Protein AF-A0A1Y2GUS0-F1 (afdb_monomer)

Secondary structure (DSSP, 8-state):
----EEEEEEE-TT-EEEBTTB-SS--HHHHHHHHHHHH------TTSSSSTTTTTS--SS---------------------S-EEEEEEEEEHHHHHHS-GGG-S-TTEEEEEE-S-TTTTTTSTTTT-TTEEEESSHHHHHHHHHSS-EE----PPPP-------------------------------------------------PEEEEEEEEE---HHHHHHHHH-TTEEEEEEEEESS----SEEPPP--TTTEEEPPHHHHHHHHHHHHTS----SPEEETTEEEEEEEEEE-

Nearest PDB structures (foldseek):
  8dae-assembly1_A  TM=8.750E-01  e=6.079E-18  Arabidopsis thaliana
  8e4f-assembly1_A  TM=8.885E-01  e=1.917E-16  Wuchereria bancrofti
  1j3k-assembly1_A  TM=7.460E-01  e=1.833E-14  Plasmodium falciparum
  2blc-assembly1_A  TM=7.474E-01  e=3.319E-13  Plasmodium vivax
  1j3i-assembly1_A  TM=7.192E-01  e=5.911E-14  Plasmodium falciparum

Organism: NCBI:txid64571

Radius of gyration: 29.69 Å; Cα contacts (8 Å, |Δi|>4): 412; chains: 1; bounding box: 81×70×84 Å

Solvent-accessible surface area (backbone atoms only — not comparable to full-atom values): 19127 Å² total; per-residue (Å²): 131,79,61,54,28,28,39,47,49,59,29,31,71,79,32,28,50,21,31,95,68,36,68,79,68,86,56,68,68,56,51,50,48,52,52,47,71,54,38,68,71,84,80,77,77,86,70,68,78,67,65,63,74,62,70,73,78,70,85,81,78,76,94,81,81,92,80,89,81,84,89,76,98,76,80,79,89,71,73,83,74,85,48,62,47,74,28,15,30,39,37,28,27,51,68,49,58,70,49,48,56,71,94,56,54,73,58,78,71,27,35,36,34,35,30,37,84,56,91,66,69,44,76,88,40,94,56,55,78,37,82,46,45,47,81,21,70,38,71,67,54,40,39,52,58,53,53,41,82,63,48,82,47,80,80,82,81,80,80,85,81,80,89,79,88,85,88,82,84,89,86,90,86,91,85,83,90,84,91,85,88,82,87,84,90,82,87,86,88,88,81,88,87,82,88,83,88,88,82,92,75,87,75,81,74,83,74,81,64,47,36,38,36,58,76,48,39,32,39,62,25,39,48,74,52,44,48,53,44,72,71,38,88,45,41,49,37,37,44,32,38,44,31,74,49,79,71,82,52,80,37,48,53,67,87,80,50,70,86,49,33,43,75,40,57,66,72,54,17,37,54,48,51,23,66,75,66,74,43,93,64,90,62,67,79,44,78,57,89,96,44,41,28,32,63,39,31,29,39,53,103

Mean predicted aligned error: 15.02 Å

Foldseek 3Di:
DQLFAAEEAEAEPQQFGADPLEGPDDDVLSVVVVLLLQWFFDDPPPPPPVVVVVVVPPPDDDDDDDDDDDDDPDDDPPPPCVLEQETAEEEEEPSNQVHPPPVCPPPPNYQYEYADCDPCPCVPPPCNLPLSYYYDPDPVRSSVVLQPQWDWRDHDDDDDDDDDDDDDDDDDDDDDDDDDDDDDDDDDDDDDDDDDDDDDDPPPPPPPGRTYGHRHYYYHDDQVVLVVLLPDPSHFKYWYKYKHDDDDHPGGHPDRDCLFKDKDPQVRQQVVSCVSSVHHDDGDWDDDPPIIIGIIMIGTD

pLDDT: mean 75.69, std 28.14, range [24.39, 98.81]

Structure (mmCIF, N/CA/C/O backbone):
data_AF-A0A1Y2GUS0-F1
#
_entry.id   AF-A0A1Y2GUS0-F1
#
loop_
_atom_site.group_PDB
_atom_site.id
_atom_site.type_symbol
_atom_site.label_atom_id
_atom_site.label_alt_id
_atom_site.label_comp_id
_atom_site.label_asym_id
_atom_site.label_entity_id
_atom_site.label_seq_id
_atom_site.pdbx_PDB_ins_code
_atom_site.Cartn_x
_atom_site.Cartn_y
_atom_site.Cartn_z
_atom_site.occupancy
_atom_site.B_iso_or_equiv
_atom_site.auth_seq_id
_atom_site.auth_comp_id
_atom_site.auth_asym_id
_atom_site.auth_atom_id
_atom_site.pdbx_PDB_model_num
ATOM 1 N N . MET A 1 1 ? -11.962 16.604 10.937 1.00 49.88 1 MET A N 1
ATOM 2 C CA . MET A 1 1 ? -10.995 15.487 11.016 1.00 49.88 1 MET A CA 1
ATOM 3 C C . MET A 1 1 ? -10.200 15.470 9.733 1.00 49.88 1 MET A C 1
ATOM 5 O O . MET A 1 1 ? -10.796 15.649 8.682 1.00 49.88 1 MET A O 1
ATOM 9 N N . THR A 1 2 ? -8.880 15.341 9.813 1.00 63.31 2 THR A N 1
ATOM 10 C CA . THR A 1 2 ? -8.017 15.218 8.634 1.00 63.31 2 THR A CA 1
ATOM 11 C C . THR A 1 2 ? -8.115 13.788 8.095 1.00 63.31 2 THR A C 1
ATOM 13 O O . THR A 1 2 ? -7.965 12.838 8.857 1.00 63.31 2 THR A O 1
ATOM 16 N N . ARG A 1 3 ? -8.377 13.617 6.793 1.00 86.12 3 ARG A N 1
ATOM 17 C CA . ARG A 1 3 ? -8.508 12.300 6.131 1.00 86.12 3 ARG A CA 1
ATOM 18 C C . ARG A 1 3 ? -7.166 11.798 5.593 1.00 86.12 3 ARG A C 1
ATOM 20 O O . ARG A 1 3 ? -7.111 11.122 4.571 1.00 86.12 3 ARG A O 1
ATOM 27 N N . SER A 1 4 ? -6.068 12.181 6.249 1.00 95.12 4 SER A N 1
ATOM 28 C CA . SER A 1 4 ? -4.740 11.929 5.702 1.00 95.12 4 SER A CA 1
ATOM 29 C C . SER A 1 4 ? -4.435 10.436 5.658 1.00 95.12 4 SER A C 1
ATOM 31 O O . SER A 1 4 ? -4.675 9.710 6.625 1.00 95.12 4 SER A O 1
ATOM 33 N N . PHE A 1 5 ? -3.875 9.994 4.538 1.00 97.44 5 PHE A N 1
ATOM 34 C CA . PHE A 1 5 ? -3.510 8.603 4.317 1.00 97.44 5 PHE A CA 1
ATOM 35 C C . PHE A 1 5 ? -2.117 8.480 3.700 1.00 97.44 5 PHE A C 1
ATOM 37 O O . PHE A 1 5 ? -1.506 9.464 3.268 1.00 97.44 5 PHE A O 1
ATOM 44 N N . SER A 1 6 ? -1.605 7.254 3.679 1.00 98.56 6 SER A N 1
ATOM 45 C CA . SER A 1 6 ? -0.349 6.905 3.016 1.00 98.56 6 SER A CA 1
ATOM 46 C C . SER A 1 6 ? -0.567 5.780 2.014 1.00 98.56 6 SER A C 1
ATOM 48 O O . SER A 1 6 ? -1.350 4.864 2.258 1.00 98.56 6 SER A O 1
ATOM 50 N N . ILE A 1 7 ? 0.132 5.829 0.888 1.00 98.81 7 ILE A N 1
ATOM 51 C CA . ILE A 1 7 ? 0.169 4.726 -0.074 1.00 98.81 7 ILE A CA 1
ATOM 52 C C . ILE A 1 7 ? 1.223 3.713 0.380 1.00 98.81 7 ILE A C 1
ATOM 54 O O . ILE A 1 7 ? 2.293 4.108 0.832 1.00 98.81 7 ILE A O 1
ATOM 58 N N . VAL A 1 8 ? 0.935 2.417 0.251 1.00 98.75 8 VAL A N 1
ATOM 59 C CA . VAL A 1 8 ? 1.921 1.340 0.437 1.00 98.75 8 VAL A CA 1
ATOM 60 C C . VAL A 1 8 ? 1.952 0.498 -0.827 1.00 98.75 8 VAL A C 1
ATOM 62 O O . VAL A 1 8 ? 0.930 -0.077 -1.190 1.00 98.75 8 VAL A O 1
ATOM 65 N N . VAL A 1 9 ? 3.101 0.418 -1.497 1.00 98.69 9 VAL A N 1
ATOM 66 C CA . VAL A 1 9 ? 3.217 -0.267 -2.791 1.00 98.69 9 VAL A CA 1
ATOM 67 C C . VAL A 1 9 ? 4.593 -0.901 -2.988 1.00 98.69 9 VAL A C 1
ATOM 69 O O . VAL A 1 9 ? 5.608 -0.329 -2.615 1.00 98.69 9 VAL A O 1
ATOM 72 N N . ALA A 1 10 ? 4.644 -2.066 -3.629 1.00 98.50 10 ALA A N 1
ATOM 73 C CA . ALA A 1 10 ? 5.870 -2.619 -4.197 1.00 98.50 10 ALA A CA 1
ATOM 74 C C . ALA A 1 10 ? 5.792 -2.494 -5.720 1.00 98.50 10 ALA A C 1
ATOM 76 O O . ALA A 1 10 ? 4.783 -2.885 -6.305 1.00 98.50 10 ALA A O 1
ATOM 77 N N . ALA A 1 11 ? 6.832 -1.951 -6.351 1.00 98.44 11 ALA A N 1
ATOM 78 C CA . ALA A 1 11 ? 6.919 -1.902 -7.811 1.00 98.44 11 ALA A CA 1
ATOM 79 C C . ALA A 1 11 ? 8.354 -2.125 -8.298 1.00 98.44 11 ALA A C 1
ATOM 81 O O . ALA A 1 11 ? 9.326 -1.911 -7.559 1.00 98.44 11 ALA A O 1
ATOM 82 N N . ASP A 1 12 ? 8.463 -2.541 -9.549 1.00 98.06 12 ASP A N 1
ATOM 83 C CA . ASP A 1 12 ? 9.727 -2.740 -10.245 1.00 98.06 12 ASP A CA 1
ATOM 84 C C . ASP A 1 12 ? 10.258 -1.429 -10.870 1.00 98.06 12 ASP A C 1
ATOM 86 O O . ASP A 1 12 ? 9.693 -0.349 -10.657 1.00 98.06 12 ASP A O 1
ATOM 90 N N . LEU A 1 13 ? 11.366 -1.495 -11.614 1.00 97.50 13 LEU A N 1
ATOM 91 C CA . LEU A 1 13 ? 11.966 -0.316 -12.256 1.00 97.50 13 LEU A CA 1
ATOM 92 C C . LEU A 1 13 ? 11.108 0.288 -13.382 1.00 97.50 13 LEU A C 1
ATOM 94 O O . LEU A 1 13 ? 11.304 1.450 -13.727 1.00 97.50 13 LEU A O 1
ATOM 98 N N . ALA A 1 14 ? 10.166 -0.472 -13.942 1.00 97.75 14 ALA A N 1
ATOM 99 C CA . ALA A 1 14 ? 9.228 -0.027 -14.971 1.00 97.75 14 ALA A CA 1
ATOM 100 C C . ALA A 1 14 ? 7.855 0.352 -14.382 1.00 97.75 14 ALA A C 1
ATOM 102 O O . ALA A 1 14 ? 6.870 0.430 -15.114 1.00 97.75 14 ALA A O 1
ATOM 103 N N . ASN A 1 15 ? 7.776 0.563 -13.061 1.00 98.12 15 ASN A N 1
ATOM 104 C CA . ASN A 1 15 ? 6.538 0.791 -12.312 1.00 98.12 15 ASN A CA 1
ATOM 105 C C . ASN A 1 15 ? 5.529 -0.370 -12.394 1.00 98.12 15 ASN A C 1
ATOM 107 O O . ASN A 1 15 ? 4.362 -0.202 -12.051 1.00 98.12 15 ASN A O 1
ATOM 111 N N . GLY A 1 16 ? 5.949 -1.567 -12.793 1.00 98.38 16 GLY A N 1
ATOM 112 C CA . GLY A 1 16 ? 5.124 -2.766 -12.768 1.00 98.38 16 GLY A CA 1
ATOM 113 C C . GLY A 1 16 ? 4.770 -3.168 -11.336 1.00 98.38 16 GLY A C 1
ATOM 114 O O . GLY A 1 16 ? 5.643 -3.199 -10.471 1.00 98.38 16 GLY A O 1
ATOM 115 N N . ILE A 1 17 ? 3.491 -3.461 -11.076 1.00 98.00 17 ILE A N 1
ATOM 116 C CA . ILE A 1 17 ? 2.959 -3.837 -9.746 1.00 98.00 17 ILE A CA 1
ATOM 117 C C . ILE A 1 17 ? 2.198 -5.166 -9.742 1.00 98.00 17 ILE A C 1
ATOM 119 O O . ILE A 1 17 ? 1.796 -5.650 -8.683 1.00 98.00 17 ILE A O 1
ATOM 123 N N . GLY A 1 18 ? 1.932 -5.744 -10.910 1.00 97.19 18 GLY A N 1
ATOM 124 C CA . GLY A 1 18 ? 1.077 -6.915 -11.015 1.00 97.19 18 GLY A CA 1
ATOM 125 C C . GLY A 1 18 ? 1.149 -7.588 -12.375 1.00 97.19 18 GLY A C 1
ATOM 126 O O . GLY A 1 18 ? 1.361 -6.938 -13.398 1.00 97.19 18 GLY A O 1
ATOM 127 N N . LEU A 1 19 ? 0.928 -8.899 -12.356 1.00 97.25 19 LEU A N 1
ATOM 128 C CA . LEU A 1 19 ? 0.761 -9.738 -13.532 1.00 97.25 19 LEU A CA 1
ATOM 129 C C . LEU A 1 19 ? -0.409 -10.691 -13.284 1.00 97.25 19 LEU A C 1
ATOM 131 O O . LEU A 1 19 ? -0.409 -11.437 -12.304 1.00 97.25 19 LEU A O 1
ATOM 135 N N . LYS A 1 20 ? -1.419 -10.679 -14.157 1.00 95.56 20 LYS A N 1
ATOM 136 C CA . LYS A 1 20 ? -2.603 -11.556 -14.096 1.00 95.56 20 LYS A CA 1
ATOM 137 C C . LYS A 1 20 ? -3.308 -11.511 -12.736 1.00 95.56 20 LYS A C 1
ATOM 139 O O . LYS A 1 20 ? -3.798 -12.520 -12.233 1.00 95.56 20 LYS A O 1
ATOM 144 N N . GLY A 1 21 ? -3.348 -10.322 -12.134 1.00 92.31 21 GLY A N 1
ATOM 145 C CA . GLY A 1 21 ? -3.996 -10.076 -10.847 1.00 92.31 21 GLY A CA 1
ATOM 146 C C . GLY A 1 21 ? -3.204 -10.528 -9.618 1.00 92.31 21 GLY A C 1
ATOM 147 O O . GLY A 1 21 ? -3.741 -10.436 -8.522 1.00 92.31 21 GLY A O 1
ATOM 148 N N . VAL A 1 22 ? -1.956 -10.983 -9.751 1.00 94.50 22 VAL A N 1
ATOM 149 C CA . VAL A 1 22 ? -1.088 -11.349 -8.617 1.00 94.50 22 VAL A CA 1
ATOM 150 C C . VAL A 1 22 ? 0.237 -10.585 -8.661 1.00 94.50 22 VAL A C 1
ATOM 152 O O . VAL A 1 22 ? 0.581 -9.977 -9.673 1.00 94.50 22 VAL A O 1
ATOM 155 N N . LEU A 1 23 ? 0.990 -10.611 -7.558 1.00 94.44 23 LEU A N 1
ATOM 156 C CA . LEU A 1 23 ? 2.349 -10.066 -7.523 1.00 94.44 23 LEU A CA 1
ATOM 157 C C . LEU A 1 23 ? 3.293 -10.965 -8.351 1.00 94.44 23 LEU A C 1
ATOM 159 O O . LEU A 1 23 ? 3.286 -12.183 -8.141 1.00 94.44 23 LEU A O 1
ATOM 163 N N . PRO A 1 24 ? 4.124 -10.406 -9.252 1.00 95.25 24 PRO A N 1
ATOM 164 C CA . PRO A 1 24 ? 5.021 -11.189 -10.109 1.00 95.25 24 PRO A CA 1
ATOM 165 C C . PRO A 1 24 ? 6.294 -11.672 -9.390 1.00 95.25 24 PRO A C 1
ATOM 167 O O . PRO A 1 24 ? 7.121 -12.369 -9.974 1.00 95.25 24 PRO A O 1
ATOM 170 N N . TRP A 1 25 ? 6.442 -11.356 -8.103 1.00 96.00 25 TRP A N 1
ATOM 171 C CA . TRP A 1 25 ? 7.548 -11.773 -7.241 1.00 96.00 25 TRP A CA 1
ATOM 172 C C . TRP A 1 25 ? 7.044 -12.402 -5.938 1.00 96.00 25 TRP A C 1
ATOM 174 O O . TRP A 1 25 ? 5.883 -12.272 -5.545 1.00 96.00 25 TRP A O 1
ATOM 184 N N . ARG A 1 26 ? 7.951 -13.085 -5.232 1.00 95.69 26 ARG A N 1
ATOM 185 C CA . ARG A 1 26 ? 7.718 -13.627 -3.888 1.00 95.69 26 ARG A CA 1
ATOM 186 C C . ARG A 1 26 ? 8.814 -13.143 -2.946 1.00 95.69 26 ARG A C 1
ATOM 188 O O . ARG A 1 26 ? 9.873 -13.754 -2.889 1.00 95.69 26 ARG A O 1
ATOM 195 N N . LEU A 1 27 ? 8.524 -12.069 -2.218 1.00 96.88 27 LEU A N 1
ATOM 196 C CA . LEU A 1 27 ? 9.445 -11.407 -1.293 1.00 96.88 27 LEU A CA 1
ATOM 197 C C . LEU A 1 27 ? 8.860 -11.498 0.122 1.00 96.88 27 LEU A C 1
ATOM 199 O O . LEU A 1 27 ? 7.933 -10.772 0.480 1.00 96.88 27 LEU A O 1
ATOM 203 N N . ARG A 1 28 ? 9.314 -12.468 0.918 1.00 96.94 28 ARG A N 1
ATOM 204 C CA . ARG A 1 28 ? 8.771 -12.723 2.261 1.00 96.94 28 ARG A CA 1
ATOM 205 C C . ARG A 1 28 ? 9.115 -11.599 3.227 1.00 96.94 28 ARG A C 1
ATOM 207 O O . ARG A 1 28 ? 8.277 -11.265 4.064 1.00 96.94 28 ARG A O 1
ATOM 214 N N . LYS A 1 29 ? 10.317 -11.028 3.120 1.00 97.50 29 LYS A N 1
ATOM 215 C CA . LYS A 1 29 ? 10.737 -9.894 3.951 1.00 97.50 29 LYS A CA 1
ATOM 216 C C . LYS A 1 29 ? 9.892 -8.653 3.646 1.00 97.50 29 LYS A C 1
ATOM 218 O O . LYS A 1 29 ? 9.423 -8.010 4.580 1.00 97.50 29 LYS A O 1
ATOM 223 N N . ASP A 1 30 ? 9.605 -8.387 2.370 1.00 97.56 30 ASP A N 1
ATOM 224 C CA . ASP A 1 30 ? 8.682 -7.318 1.955 1.00 97.56 30 ASP A CA 1
ATOM 225 C C . ASP A 1 30 ? 7.260 -7.543 2.491 1.00 97.56 30 ASP A C 1
ATOM 227 O O . ASP A 1 30 ? 6.663 -6.645 3.074 1.00 97.56 30 ASP A O 1
ATOM 231 N N . MET A 1 31 ? 6.731 -8.768 2.409 1.00 96.50 31 MET A N 1
ATOM 232 C CA . MET A 1 31 ? 5.420 -9.080 2.998 1.00 96.50 31 MET A CA 1
ATOM 233 C C . MET A 1 31 ? 5.390 -8.892 4.521 1.00 96.50 31 MET A C 1
ATOM 235 O O . MET A 1 31 ? 4.375 -8.448 5.065 1.00 96.50 31 MET A O 1
ATOM 239 N N . ALA A 1 32 ? 6.491 -9.186 5.219 1.00 97.06 32 ALA A N 1
ATOM 240 C CA . ALA A 1 32 ? 6.618 -8.903 6.646 1.00 97.06 32 ALA A CA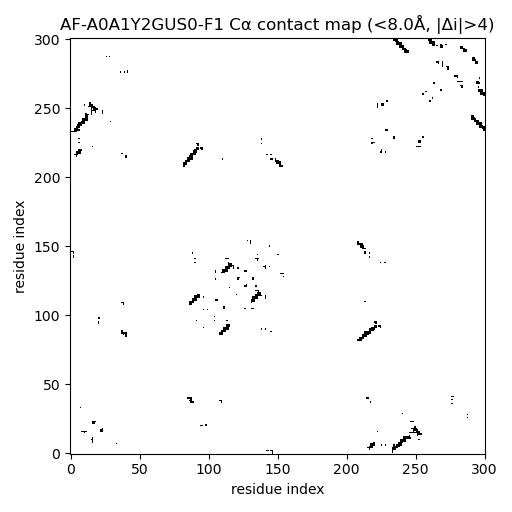 1
ATOM 241 C C . ALA A 1 32 ? 6.657 -7.391 6.926 1.00 97.06 32 ALA A C 1
ATOM 243 O O . ALA A 1 32 ? 5.989 -6.927 7.853 1.00 97.06 32 ALA A O 1
ATOM 244 N N . PHE A 1 33 ? 7.376 -6.617 6.109 1.00 97.94 33 PHE A N 1
ATOM 245 C CA . PHE A 1 33 ? 7.387 -5.156 6.180 1.00 97.94 33 PHE A CA 1
ATOM 246 C C . PHE A 1 33 ? 5.997 -4.561 5.915 1.00 97.94 33 PHE A C 1
ATOM 248 O O . PHE A 1 33 ? 5.509 -3.786 6.735 1.00 97.94 33 PHE A O 1
ATOM 255 N N . PHE A 1 34 ? 5.307 -4.994 4.856 1.00 98.00 34 PHE A N 1
ATOM 256 C CA . PHE A 1 34 ? 3.927 -4.613 4.546 1.00 98.00 34 PHE A CA 1
ATOM 257 C C . PHE A 1 34 ? 2.978 -4.887 5.719 1.00 98.00 34 PHE A C 1
ATOM 259 O O . PHE A 1 34 ? 2.204 -4.016 6.126 1.00 98.00 34 PHE A O 1
ATOM 266 N N . ALA A 1 35 ? 3.037 -6.091 6.297 1.00 97.25 35 ALA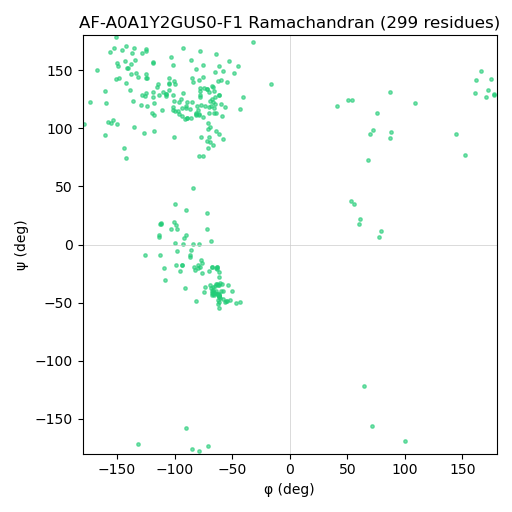 A N 1
ATOM 267 C CA . ALA A 1 35 ? 2.219 -6.434 7.452 1.00 97.25 35 ALA A CA 1
ATOM 268 C C . ALA A 1 35 ? 2.545 -5.528 8.645 1.00 97.25 35 ALA A C 1
ATOM 270 O O . ALA A 1 35 ? 1.627 -5.022 9.288 1.00 97.25 35 ALA A O 1
ATOM 271 N N . LYS A 1 36 ? 3.832 -5.270 8.905 1.00 96.44 36 LYS A N 1
ATOM 272 C CA . LYS A 1 36 ? 4.285 -4.396 9.991 1.00 96.44 36 LYS A CA 1
ATOM 273 C C . LYS A 1 36 ? 3.766 -2.968 9.812 1.00 96.44 36 LYS A C 1
ATOM 275 O O . LYS A 1 36 ? 3.090 -2.462 10.704 1.00 96.44 36 LYS A O 1
ATOM 280 N N . ILE A 1 37 ? 4.023 -2.341 8.664 1.00 97.12 37 ILE A N 1
ATOM 281 C CA . ILE A 1 37 ? 3.688 -0.930 8.438 1.00 97.12 37 ILE A CA 1
ATOM 282 C C . ILE A 1 37 ? 2.186 -0.675 8.449 1.00 97.12 37 ILE A C 1
ATOM 284 O O . ILE A 1 37 ? 1.739 0.326 9.000 1.00 97.12 37 ILE A O 1
ATOM 288 N N . THR A 1 38 ? 1.403 -1.620 7.928 1.00 97.69 38 THR A N 1
ATOM 289 C CA . THR A 1 38 ? -0.053 -1.477 7.866 1.00 97.69 38 THR A CA 1
ATOM 290 C C . THR A 1 38 ? -0.770 -1.865 9.157 1.00 97.69 38 THR A C 1
ATOM 292 O O . THR A 1 38 ? -1.902 -1.436 9.346 1.00 97.69 38 THR A O 1
ATOM 295 N N . SER A 1 39 ? -0.167 -2.641 10.067 1.00 96.12 39 SER A N 1
ATOM 296 C CA . SER A 1 39 ? -0.838 -3.108 11.300 1.00 96.12 39 SER A CA 1
ATOM 297 C C . SER A 1 39 ? -0.339 -2.465 12.594 1.00 96.12 39 SER A C 1
ATOM 299 O O . SER A 1 39 ? -1.067 -2.471 13.586 1.00 96.12 39 SER A O 1
ATOM 301 N N . LYS A 1 40 ? 0.871 -1.891 12.612 1.00 94.50 40 LYS A N 1
ATOM 302 C CA . LYS A 1 40 ? 1.423 -1.269 13.820 1.00 94.50 40 LYS A CA 1
ATOM 303 C C . LYS A 1 40 ? 0.597 -0.042 14.220 1.00 94.50 40 LYS A C 1
ATOM 305 O O . LYS A 1 40 ? 0.538 0.946 13.487 1.00 94.50 40 LYS A O 1
ATOM 310 N N . VAL A 1 41 ? -0.012 -0.111 15.400 1.00 91.62 41 VAL A N 1
ATOM 311 C CA . VAL A 1 41 ? -0.686 1.010 16.063 1.00 91.62 41 VAL A CA 1
ATOM 312 C C . VAL A 1 41 ? 0.237 1.541 17.149 1.00 91.62 41 VAL A C 1
ATOM 314 O O . VAL A 1 41 ? 0.585 0.821 18.086 1.00 91.62 41 VAL A O 1
ATOM 317 N N . THR A 1 42 ? 0.636 2.802 17.030 1.00 78.94 42 THR A N 1
ATOM 318 C CA . THR A 1 42 ? 1.507 3.449 18.009 1.00 78.94 42 THR A CA 1
ATOM 319 C C . THR A 1 42 ? 0.653 4.324 18.917 1.00 78.94 42 THR A C 1
ATOM 321 O O . THR A 1 42 ? 0.377 5.483 18.605 1.00 78.94 42 THR A O 1
ATOM 324 N N . VAL A 1 43 ? 0.197 3.771 20.042 1.00 67.81 43 VAL A N 1
ATOM 325 C CA . VAL A 1 43 ? -0.563 4.546 21.031 1.00 67.81 43 VAL A CA 1
ATOM 326 C C . VAL A 1 43 ? 0.393 5.532 21.705 1.00 67.81 43 VAL A C 1
ATOM 328 O O . VAL A 1 43 ? 1.310 5.128 22.418 1.00 67.81 43 VAL A O 1
ATOM 331 N N . HIS A 1 44 ? 0.198 6.834 21.485 1.00 53.66 44 HIS A N 1
ATOM 332 C CA . HIS A 1 44 ? 0.860 7.845 22.306 1.00 53.66 44 HIS A CA 1
ATOM 333 C C . HIS A 1 44 ? 0.317 7.724 23.733 1.00 53.66 44 HIS A C 1
ATOM 335 O O . HIS A 1 44 ? -0.849 8.029 23.979 1.00 53.66 44 HIS A O 1
ATOM 341 N N . GLN A 1 45 ? 1.155 7.317 24.688 1.00 42.50 45 GLN A N 1
ATOM 342 C CA . GLN A 1 45 ? 0.859 7.502 26.107 1.00 42.50 45 GLN A CA 1
ATOM 343 C C . GLN A 1 45 ? 0.869 9.008 26.413 1.00 42.50 45 GLN A C 1
ATOM 345 O O . GLN A 1 45 ? 1.875 9.559 26.851 1.00 42.50 45 GLN A O 1
ATOM 350 N N . GLN A 1 46 ? -0.253 9.702 26.216 1.00 38.69 46 GLN A N 1
ATOM 351 C CA . GLN A 1 46 ? -0.435 11.088 26.673 1.00 38.69 46 GLN A CA 1
ATOM 352 C C . GLN A 1 46 ? -0.580 11.202 28.212 1.00 38.69 46 GLN A C 1
ATOM 354 O O . GLN A 1 46 ? -1.173 12.151 28.710 1.00 38.69 46 GLN A O 1
ATOM 359 N N . GLN A 1 47 ? -0.017 10.271 28.994 1.00 43.91 47 GLN A N 1
ATOM 360 C CA . GLN A 1 47 ? -0.134 10.233 30.461 1.00 43.91 47 GLN A CA 1
ATOM 361 C C . GLN A 1 47 ? 1.173 10.474 31.235 1.00 43.91 47 GLN A C 1
ATOM 363 O O . GLN A 1 47 ? 1.162 10.401 32.459 1.00 43.91 47 GLN A O 1
ATOM 368 N N . GLN A 1 48 ? 2.292 10.828 30.590 1.00 41.19 48 GLN A N 1
ATOM 369 C CA . GLN A 1 48 ? 3.529 11.138 31.336 1.00 41.19 48 GLN A CA 1
ATOM 370 C C . GLN A 1 48 ? 3.736 12.632 31.655 1.00 41.19 48 GLN A C 1
ATOM 372 O O . GLN A 1 48 ? 4.438 12.945 32.613 1.00 41.19 48 GLN A O 1
ATOM 377 N N . ASN A 1 49 ? 3.049 13.559 30.972 1.00 40.81 49 ASN A N 1
ATOM 378 C CA . ASN A 1 49 ? 3.259 15.005 31.179 1.00 40.81 49 ASN A CA 1
ATOM 379 C C . ASN A 1 49 ? 2.234 15.712 32.088 1.00 40.81 49 ASN A C 1
ATOM 381 O O . ASN A 1 49 ? 2.376 16.908 32.321 1.00 40.81 49 ASN A O 1
ATOM 385 N N . GLN A 1 50 ? 1.244 15.011 32.657 1.00 43.41 50 GLN A N 1
ATOM 386 C CA . GLN A 1 50 ? 0.381 15.590 33.707 1.00 43.41 50 GLN A CA 1
ATOM 387 C C . GLN A 1 50 ? 0.852 15.250 35.132 1.00 43.41 50 GLN A C 1
ATOM 389 O O . GLN A 1 50 ? 0.617 16.032 36.049 1.00 43.41 50 GLN A O 1
ATOM 394 N N . ASN A 1 51 ? 1.628 14.174 35.312 1.00 44.28 51 ASN A N 1
ATOM 395 C CA . ASN A 1 51 ? 2.150 13.781 36.629 1.00 44.28 51 ASN A CA 1
ATOM 396 C C . ASN A 1 51 ? 3.476 14.462 37.015 1.00 44.28 51 ASN A C 1
ATOM 398 O O . ASN A 1 51 ? 3.880 14.382 38.173 1.00 44.28 51 ASN A O 1
ATOM 402 N N . GLN A 1 52 ? 4.143 15.184 36.105 1.00 46.00 52 GLN A N 1
ATOM 403 C CA . GLN A 1 52 ? 5.329 15.981 36.462 1.00 46.00 52 GLN A CA 1
ATOM 404 C C . GLN A 1 52 ? 4.984 17.359 37.055 1.00 46.00 52 GLN A C 1
ATOM 406 O O . GLN A 1 52 ? 5.771 17.887 37.836 1.00 46.00 52 GLN A O 1
ATOM 411 N N . ASN A 1 53 ? 3.784 17.897 36.799 1.00 45.34 53 ASN A N 1
ATOM 412 C CA . ASN A 1 53 ? 3.354 19.195 37.343 1.00 45.34 53 ASN A CA 1
ATOM 413 C C . ASN A 1 53 ? 2.577 19.114 38.672 1.00 45.34 53 ASN A C 1
ATOM 415 O O . ASN A 1 53 ? 2.220 20.154 39.220 1.00 45.34 53 ASN A O 1
ATOM 419 N N . GLN A 1 54 ? 2.353 17.921 39.237 1.00 48.16 54 GLN A N 1
ATOM 420 C CA . GLN A 1 54 ? 1.817 17.774 40.603 1.00 48.16 54 GLN A CA 1
ATOM 421 C C . GLN A 1 54 ? 2.900 17.485 41.659 1.00 48.16 54 GLN A C 1
ATOM 423 O O . GLN A 1 54 ? 2.690 17.775 42.834 1.00 48.16 54 GLN A O 1
ATOM 428 N N . ASN A 1 55 ? 4.097 17.043 41.253 1.00 46.72 55 ASN A N 1
ATOM 429 C CA . ASN A 1 55 ? 5.206 16.752 42.175 1.00 46.72 55 ASN A CA 1
ATOM 430 C C . ASN A 1 55 ? 6.172 17.924 42.430 1.00 46.72 55 ASN A C 1
ATOM 432 O O . ASN A 1 55 ? 7.157 17.747 43.142 1.00 46.72 55 ASN A O 1
ATOM 436 N N . GLN A 1 56 ? 5.898 19.131 41.919 1.00 49.19 56 GLN A N 1
ATOM 437 C CA . GLN A 1 56 ? 6.669 20.334 42.281 1.00 49.19 56 GLN A CA 1
ATOM 438 C C . GLN A 1 56 ? 6.013 21.210 43.364 1.00 49.19 56 GLN A C 1
ATOM 440 O O . GLN A 1 56 ? 6.676 22.105 43.877 1.00 49.19 56 GLN A O 1
ATOM 445 N N . ASN A 1 57 ? 4.784 20.909 43.808 1.00 48.09 57 ASN A N 1
ATOM 446 C CA . ASN A 1 57 ? 4.096 21.674 44.864 1.00 48.09 57 ASN A CA 1
ATOM 447 C C . ASN A 1 57 ? 3.886 20.920 46.195 1.00 48.09 57 ASN A C 1
ATOM 449 O O . ASN A 1 57 ? 3.099 21.364 47.026 1.00 48.09 57 ASN A O 1
ATOM 453 N N . GLN A 1 58 ? 4.617 19.829 46.455 1.00 50.16 58 GLN A N 1
ATOM 454 C CA . GLN A 1 58 ? 4.636 19.161 47.775 1.00 50.16 58 GLN A CA 1
ATOM 455 C C . GLN A 1 58 ? 5.979 19.257 48.520 1.00 50.16 58 GLN A C 1
ATOM 457 O O . GLN A 1 58 ? 6.192 18.551 49.497 1.00 50.16 58 GLN A O 1
ATOM 462 N N . ASN A 1 59 ? 6.868 20.180 48.135 1.00 48.91 59 ASN A N 1
ATOM 463 C CA . ASN A 1 59 ? 8.119 20.435 48.866 1.00 48.91 59 ASN A CA 1
ATOM 464 C C . ASN A 1 59 ? 8.064 21.652 49.802 1.00 48.91 59 ASN A C 1
ATOM 466 O O . ASN A 1 59 ? 9.066 22.330 50.014 1.00 48.91 59 ASN A O 1
ATOM 470 N N . GLN A 1 60 ? 6.907 21.902 50.414 1.00 52.94 60 GLN A N 1
ATOM 471 C CA . GLN A 1 60 ? 6.804 22.754 51.601 1.00 52.94 60 GLN A CA 1
ATOM 472 C C . GLN A 1 60 ? 5.760 22.187 52.567 1.00 52.94 60 GLN A C 1
ATOM 474 O O . GLN A 1 60 ? 4.650 22.698 52.650 1.00 52.94 60 GLN A O 1
ATOM 479 N N . ASN A 1 61 ? 6.100 21.100 53.268 1.00 42.06 61 ASN A N 1
ATOM 480 C CA . ASN A 1 61 ? 5.992 21.017 54.731 1.00 42.06 61 ASN A CA 1
ATOM 481 C C . ASN A 1 61 ? 6.256 19.600 55.271 1.00 42.06 61 ASN A C 1
ATOM 483 O O . ASN A 1 61 ? 5.636 18.632 54.854 1.00 42.06 61 ASN A O 1
ATOM 487 N N . GLN A 1 62 ? 7.096 19.576 56.311 1.00 43.88 62 GLN A N 1
ATOM 488 C CA . GLN A 1 62 ? 7.179 18.594 57.399 1.00 43.88 62 GLN A CA 1
ATOM 489 C C . GLN A 1 62 ? 8.034 17.330 57.205 1.00 43.88 62 GLN A C 1
ATOM 491 O O . GLN A 1 62 ? 7.580 16.237 56.888 1.00 43.88 62 GLN A O 1
ATOM 496 N N . ASN A 1 63 ? 9.291 17.493 57.636 1.00 41.00 63 ASN A N 1
ATOM 497 C CA . ASN A 1 63 ? 9.922 16.582 58.590 1.00 41.00 63 ASN A CA 1
ATOM 498 C C . ASN A 1 63 ? 8.951 16.234 59.736 1.00 41.00 63 ASN A C 1
ATOM 500 O O . ASN A 1 63 ? 8.621 17.125 60.517 1.00 41.00 63 ASN A O 1
ATOM 504 N N . GLN A 1 64 ? 8.567 14.963 59.873 1.00 43.06 64 GLN A N 1
ATOM 505 C CA . GLN A 1 64 ? 8.700 14.153 61.097 1.00 43.06 64 GLN A CA 1
ATOM 506 C C . GLN A 1 64 ? 8.036 12.774 60.920 1.00 43.06 64 GLN A C 1
ATOM 508 O O . GLN A 1 64 ? 6.965 12.650 60.340 1.00 43.06 64 GLN A O 1
ATOM 513 N N . ASN A 1 65 ? 8.690 11.773 61.513 1.00 37.81 65 ASN A N 1
ATOM 514 C CA . ASN A 1 65 ? 8.283 10.383 61.757 1.00 37.81 65 ASN A CA 1
ATOM 515 C C . ASN A 1 65 ? 8.554 9.322 60.675 1.00 37.81 65 ASN A C 1
ATOM 517 O O . ASN A 1 65 ? 7.772 9.043 59.772 1.00 37.81 65 ASN A O 1
ATOM 521 N N . GLN A 1 66 ? 9.679 8.636 60.906 1.00 39.06 66 GLN A N 1
ATOM 522 C CA . GLN A 1 66 ? 9.937 7.246 60.542 1.00 39.06 66 GLN A CA 1
ATOM 523 C C . GLN A 1 66 ? 8.935 6.319 61.255 1.00 39.06 66 GLN A C 1
ATOM 525 O O . GLN A 1 66 ? 8.826 6.391 62.476 1.00 39.06 66 GLN A O 1
ATOM 530 N N . ASN A 1 67 ? 8.247 5.433 60.527 1.00 33.09 67 ASN A N 1
ATOM 531 C CA . ASN A 1 67 ? 8.411 3.968 60.595 1.00 33.09 67 ASN A CA 1
ATOM 532 C C . ASN A 1 67 ? 7.208 3.205 60.004 1.00 33.09 67 ASN A C 1
ATOM 534 O O . ASN A 1 67 ? 6.060 3.529 60.273 1.00 33.09 67 ASN A O 1
ATOM 538 N N . GLN A 1 68 ? 7.547 2.107 59.314 1.00 36.56 68 GLN A N 1
ATOM 539 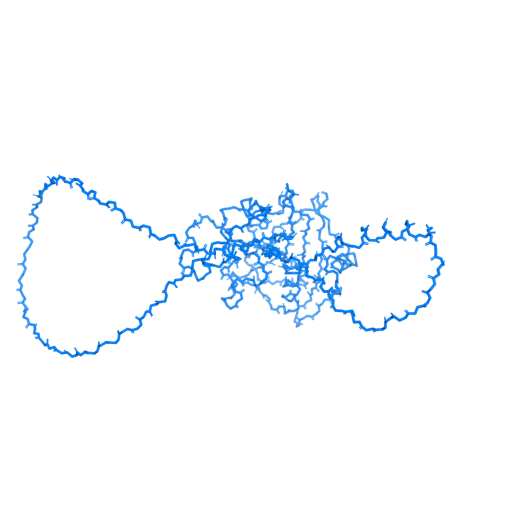C CA . GLN A 1 68 ? 6.724 0.939 58.956 1.00 36.56 68 GLN A CA 1
ATOM 540 C C . GLN A 1 68 ? 5.644 1.107 57.868 1.00 36.56 68 GLN A C 1
ATOM 542 O O . GLN A 1 68 ? 4.503 1.456 58.134 1.00 36.56 68 GLN A O 1
ATOM 547 N N . ASN A 1 69 ? 5.974 0.696 56.637 1.00 32.59 69 ASN A N 1
ATOM 548 C CA . ASN A 1 69 ? 5.527 -0.611 56.129 1.00 32.59 69 ASN A CA 1
ATOM 549 C C . ASN A 1 69 ? 6.165 -0.934 54.768 1.00 32.59 69 ASN A C 1
ATOM 551 O O . ASN A 1 69 ? 6.020 -0.196 53.796 1.00 32.59 69 ASN A O 1
ATOM 555 N N . GLN A 1 70 ? 6.864 -2.070 54.708 1.00 38.16 70 GLN A N 1
ATOM 556 C CA . GLN A 1 70 ? 7.165 -2.771 53.462 1.00 38.16 70 GLN A CA 1
ATOM 557 C C . GLN A 1 70 ? 5.946 -3.611 53.052 1.00 38.16 70 GLN A C 1
ATOM 559 O O . GLN A 1 70 ? 5.240 -4.133 53.909 1.00 38.16 70 GLN A O 1
ATOM 564 N N . ASN A 1 71 ? 5.794 -3.803 51.739 1.00 31.00 71 ASN A N 1
ATOM 565 C CA . ASN A 1 71 ? 4.907 -4.759 51.068 1.00 31.00 71 ASN A CA 1
ATOM 566 C C . ASN A 1 71 ? 3.394 -4.489 51.144 1.00 31.00 71 ASN A C 1
ATOM 568 O O . ASN A 1 71 ? 2.693 -5.009 51.999 1.00 31.00 71 ASN A O 1
ATOM 572 N N . GLN A 1 72 ? 2.851 -3.836 50.116 1.00 36.09 72 GLN A N 1
ATOM 573 C CA . GLN A 1 72 ? 2.330 -4.531 48.928 1.00 36.09 72 GLN A CA 1
ATOM 574 C C . GLN A 1 72 ? 1.817 -3.487 47.934 1.00 36.09 72 GLN A C 1
ATOM 576 O O . GLN A 1 72 ? 0.745 -2.909 48.080 1.00 36.09 72 GLN A O 1
ATOM 581 N N . ASN A 1 73 ? 2.615 -3.263 46.893 1.00 36.34 73 ASN A N 1
ATOM 582 C CA . ASN A 1 73 ? 2.219 -2.519 45.710 1.00 36.34 73 ASN A CA 1
ATOM 583 C C . ASN A 1 73 ? 1.369 -3.453 44.834 1.00 36.34 73 ASN A C 1
ATOM 585 O O . ASN A 1 73 ? 1.853 -4.040 43.872 1.00 36.34 73 ASN A O 1
ATOM 589 N N . GLN A 1 74 ? 0.118 -3.666 45.229 1.00 37.41 74 GLN A N 1
ATOM 590 C CA . GLN A 1 74 ? -0.902 -4.292 44.395 1.00 37.41 74 GLN A CA 1
ATOM 591 C C . GLN A 1 74 ? -2.235 -3.624 44.701 1.00 37.41 74 GLN A C 1
ATOM 593 O O . GLN A 1 74 ? -3.019 -4.119 45.499 1.00 37.41 74 GLN A O 1
ATOM 598 N N . ASN A 1 75 ? -2.495 -2.482 44.071 1.00 27.80 75 ASN A N 1
ATOM 599 C CA . ASN A 1 75 ? -3.866 -2.116 43.756 1.00 27.80 75 ASN A CA 1
ATOM 600 C C . ASN A 1 75 ? -3.909 -1.155 42.565 1.00 27.80 75 ASN A C 1
ATOM 602 O O . ASN A 1 75 ? -3.635 0.032 42.672 1.00 27.80 75 ASN A O 1
ATOM 606 N N . GLN A 1 76 ? -4.304 -1.747 41.438 1.00 33.66 76 GLN A N 1
ATOM 607 C CA . GLN A 1 76 ? -5.284 -1.180 40.518 1.00 33.66 76 GLN A CA 1
ATOM 608 C C . GLN A 1 76 ? -4.864 0.079 39.747 1.00 33.66 76 GLN A C 1
ATOM 610 O O . GLN A 1 76 ? -5.477 1.130 39.871 1.00 33.66 76 GLN A O 1
ATOM 615 N N . ASN A 1 77 ? -3.968 -0.102 38.771 1.00 29.64 77 ASN A N 1
ATOM 616 C CA . ASN A 1 77 ? -4.237 0.487 37.455 1.00 29.64 77 ASN A CA 1
ATOM 617 C C . ASN A 1 77 ? -5.302 -0.379 36.770 1.00 29.64 77 ASN A C 1
ATOM 619 O O . ASN A 1 77 ? -5.008 -1.200 35.902 1.00 29.64 77 ASN A O 1
ATOM 623 N N . GLN A 1 78 ? -6.553 -0.227 37.204 1.00 33.81 78 GLN A N 1
ATOM 624 C CA . GLN A 1 78 ? -7.672 -0.530 36.326 1.00 33.81 78 GLN A CA 1
ATOM 625 C C . GLN A 1 78 ? -7.693 0.584 35.280 1.00 33.81 78 GLN A C 1
ATOM 627 O O . GLN A 1 78 ? -8.306 1.630 35.477 1.00 33.81 78 GLN A O 1
ATOM 632 N N . ASN A 1 79 ? -6.966 0.380 34.179 1.00 35.34 79 ASN A N 1
ATOM 633 C CA . ASN A 1 79 ? -7.278 1.095 32.953 1.00 35.34 79 ASN A CA 1
ATOM 634 C C . ASN A 1 79 ? -8.723 0.723 32.624 1.00 35.34 79 ASN A C 1
ATOM 636 O O . ASN A 1 79 ? -9.011 -0.440 32.343 1.00 35.34 79 ASN A O 1
ATOM 640 N N . GLN A 1 80 ? -9.628 1.690 32.750 1.00 38.22 80 GLN A N 1
ATOM 641 C CA . GLN A 1 80 ? -10.977 1.579 32.222 1.00 38.22 80 GLN A CA 1
ATOM 642 C C . GLN A 1 80 ? -10.846 1.420 30.705 1.00 38.22 80 GLN A C 1
ATOM 644 O O . GLN A 1 80 ? -10.651 2.390 29.978 1.00 38.22 80 GLN A O 1
ATOM 649 N N . ASP A 1 81 ? -10.850 0.169 30.258 1.00 48.09 81 ASP A N 1
ATOM 650 C CA . ASP A 1 81 ? -10.962 -0.210 28.859 1.00 48.09 81 ASP A CA 1
ATOM 651 C C . ASP A 1 81 ? -12.390 0.140 28.427 1.00 48.09 81 ASP A C 1
ATOM 653 O O . ASP A 1 81 ? -13.339 -0.555 28.791 1.00 48.09 81 ASP A O 1
ATOM 657 N N . ASP A 1 82 ? -12.575 1.264 27.725 1.00 60.03 82 ASP A N 1
ATOM 658 C CA . ASP A 1 82 ? -13.901 1.689 27.245 1.00 60.03 82 ASP A CA 1
ATOM 659 C C . ASP A 1 82 ? -14.460 0.755 26.144 1.00 60.03 82 ASP A C 1
ATOM 661 O O . ASP A 1 82 ? -15.536 1.005 25.599 1.00 60.03 82 ASP A O 1
ATOM 665 N N . GLY A 1 83 ? -13.735 -0.323 25.809 1.00 67.31 83 GLY A N 1
ATOM 666 C CA . GLY A 1 83 ? -14.083 -1.274 24.762 1.00 67.31 83 GLY A CA 1
ATOM 667 C C . GLY A 1 83 ? -13.752 -0.783 23.349 1.00 67.31 83 GLY A C 1
ATOM 668 O O . GLY A 1 83 ? -14.209 -1.397 22.379 1.00 67.31 83 GLY A O 1
ATOM 669 N N . THR A 1 84 ? -12.991 0.311 23.204 1.00 80.25 84 THR A N 1
ATOM 670 C CA . THR A 1 84 ? -12.567 0.842 21.904 1.00 80.25 84 THR A CA 1
ATOM 671 C C . THR A 1 84 ? -11.358 0.092 21.350 1.00 80.25 84 THR A C 1
ATOM 673 O O . THR A 1 84 ? -10.223 0.233 21.806 1.00 80.25 84 THR A O 1
ATOM 676 N N . LEU A 1 85 ? -11.579 -0.639 20.263 1.00 87.56 85 LEU A N 1
ATOM 677 C CA . LEU A 1 85 ? -10.536 -1.280 19.479 1.00 87.56 85 LEU A CA 1
ATOM 678 C C . LEU A 1 85 ? -9.861 -0.249 18.561 1.00 87.56 85 LEU A C 1
ATOM 680 O O . LEU A 1 85 ? -10.462 0.217 17.595 1.00 87.56 85 LEU A O 1
ATOM 684 N N . THR A 1 86 ? -8.596 0.083 18.824 1.00 92.00 86 THR A N 1
ATOM 685 C CA . THR A 1 86 ? -7.801 0.930 17.918 1.00 92.00 86 THR A CA 1
ATOM 686 C C . THR A 1 86 ? -7.074 0.079 16.879 1.00 92.00 86 THR A C 1
ATOM 688 O O . THR A 1 86 ? -6.281 -0.791 17.235 1.00 92.00 86 THR A O 1
ATOM 691 N N . VAL A 1 87 ? -7.309 0.341 15.593 1.00 94.38 87 VAL A N 1
ATOM 692 C CA . VAL A 1 87 ? -6.679 -0.354 14.454 1.00 94.38 87 VAL A CA 1
ATOM 693 C C . VAL A 1 87 ? -6.261 0.640 13.378 1.00 94.38 87 VAL A C 1
ATOM 695 O O . VAL A 1 87 ? -6.719 1.775 13.347 1.00 94.38 87 VAL A O 1
ATOM 698 N N . ASN A 1 88 ? -5.417 0.218 12.445 1.00 96.44 88 ASN A N 1
ATOM 699 C CA . ASN A 1 88 ? -5.236 0.947 11.190 1.00 96.44 88 ASN A CA 1
ATOM 700 C C . ASN A 1 88 ? -6.291 0.515 10.161 1.00 96.44 88 ASN A C 1
ATOM 702 O O . ASN A 1 88 ? -6.829 -0.591 10.247 1.00 96.44 88 ASN A O 1
ATOM 706 N N . ALA A 1 89 ? -6.537 1.351 9.155 1.00 97.06 89 ALA A N 1
ATOM 707 C CA . ALA A 1 89 ? -7.384 1.035 8.012 1.00 97.06 89 ALA A CA 1
ATOM 708 C C . ALA A 1 89 ? -6.544 0.746 6.761 1.00 97.06 89 ALA A C 1
ATOM 710 O O . ALA A 1 89 ? -5.571 1.441 6.480 1.00 97.06 89 ALA A O 1
ATOM 711 N N . CYS A 1 90 ? -6.933 -0.270 5.998 1.00 98.50 90 CYS A N 1
ATOM 712 C CA . CYS A 1 90 ? -6.399 -0.608 4.685 1.00 98.50 90 CYS A CA 1
ATOM 713 C C . CYS A 1 90 ? -7.519 -0.494 3.654 1.00 98.50 90 CYS A C 1
ATOM 715 O O . CYS A 1 90 ? -8.453 -1.298 3.649 1.00 98.50 90 CYS A O 1
ATOM 717 N N . ILE A 1 91 ? -7.407 0.498 2.779 1.00 98.69 91 ILE A N 1
ATOM 718 C CA . ILE A 1 91 ? -8.304 0.727 1.654 1.00 98.69 91 ILE A CA 1
ATOM 719 C C . ILE A 1 91 ? -7.727 0.015 0.435 1.00 98.69 91 ILE A C 1
ATOM 721 O O . ILE A 1 91 ? -6.545 0.168 0.114 1.00 98.69 91 ILE A O 1
ATOM 725 N N . MET A 1 92 ? -8.561 -0.763 -0.251 1.00 98.50 92 MET A N 1
ATOM 726 C CA . MET A 1 92 ? -8.151 -1.477 -1.454 1.00 98.50 92 MET A CA 1
ATOM 727 C C . MET A 1 92 ? -9.288 -1.654 -2.453 1.00 98.50 92 MET A C 1
ATOM 729 O O . MET A 1 92 ? -10.458 -1.720 -2.093 1.00 98.50 92 MET A O 1
ATOM 733 N N . GLY A 1 93 ? -8.946 -1.777 -3.731 1.00 98.25 93 GLY A N 1
ATOM 734 C CA . GLY A 1 93 ? -9.917 -2.050 -4.784 1.00 98.25 93 GLY A CA 1
ATOM 735 C C . GLY A 1 93 ? -10.374 -3.506 -4.759 1.00 98.25 93 GLY A C 1
ATOM 736 O O . GLY A 1 93 ? -9.625 -4.402 -4.367 1.00 98.25 93 GLY A O 1
ATOM 737 N N . ARG A 1 94 ? -11.581 -3.771 -5.267 1.00 97.44 94 ARG A N 1
ATOM 738 C CA . ARG A 1 94 ? -12.163 -5.123 -5.336 1.00 97.44 94 ARG A CA 1
ATOM 739 C C . ARG A 1 94 ? -11.240 -6.181 -5.960 1.00 97.44 94 ARG A C 1
ATOM 741 O O . ARG A 1 94 ? -11.170 -7.290 -5.448 1.00 97.44 94 ARG A O 1
ATOM 748 N N . ARG A 1 95 ? -10.501 -5.850 -7.027 1.00 96.56 95 ARG A N 1
ATOM 749 C CA . ARG A 1 95 ? -9.552 -6.790 -7.666 1.00 96.56 95 ARG A CA 1
ATOM 750 C C . ARG A 1 95 ? -8.360 -7.133 -6.764 1.00 96.56 95 ARG A C 1
ATOM 752 O O . ARG A 1 95 ? -7.947 -8.284 -6.728 1.00 96.56 95 ARG A O 1
ATOM 759 N N . THR A 1 96 ? -7.838 -6.151 -6.028 1.00 97.38 96 THR A N 1
ATOM 760 C CA . THR A 1 96 ? -6.769 -6.361 -5.038 1.00 97.38 96 THR A CA 1
ATOM 761 C C . THR A 1 96 ? -7.272 -7.202 -3.879 1.00 97.38 96 THR A C 1
ATOM 763 O O . THR A 1 96 ? -6.604 -8.135 -3.458 1.00 97.38 96 THR A O 1
ATOM 766 N N . TRP A 1 97 ? -8.485 -6.926 -3.399 1.00 97.44 97 TRP A N 1
ATOM 767 C CA . TRP A 1 97 ? -9.115 -7.772 -2.397 1.00 97.44 97 TRP A CA 1
ATOM 768 C C . TRP A 1 97 ? -9.202 -9.219 -2.883 1.00 97.44 97 TRP A C 1
ATOM 770 O O . TRP A 1 97 ? -8.751 -10.111 -2.175 1.00 97.44 97 TRP A O 1
ATOM 780 N N . GLU A 1 98 ? -9.703 -9.442 -4.106 1.00 96.00 98 GLU A N 1
ATOM 781 C CA . GLU A 1 98 ? -9.855 -10.763 -4.728 1.00 96.00 98 GLU A CA 1
ATOM 782 C C . GLU A 1 98 ? -8.534 -11.521 -4.938 1.00 96.00 98 GLU A C 1
ATOM 784 O O . GLU A 1 98 ? -8.560 -12.753 -4.895 1.00 96.00 98 GLU A O 1
ATOM 789 N N . SER A 1 99 ? -7.402 -10.829 -5.098 1.00 95.56 99 SER A N 1
ATOM 790 C CA . SER A 1 99 ? -6.092 -11.462 -5.285 1.00 95.56 99 SER A CA 1
ATOM 791 C C . SER A 1 99 ? -5.436 -11.953 -3.995 1.00 95.56 99 SER A C 1
ATOM 793 O O . SER A 1 99 ? -4.573 -12.834 -4.039 1.00 95.56 99 SER A O 1
ATOM 795 N N . ILE A 1 100 ? -5.852 -11.435 -2.836 1.00 94.38 100 ILE A N 1
ATOM 796 C CA . ILE A 1 100 ? -5.355 -11.896 -1.536 1.00 94.38 100 ILE A CA 1
ATOM 797 C C . ILE A 1 100 ? -5.850 -13.333 -1.309 1.00 94.38 100 ILE A C 1
ATOM 799 O O . ILE A 1 100 ? -7.064 -13.556 -1.343 1.00 94.38 100 ILE A O 1
ATOM 803 N N . PRO A 1 101 ? -4.966 -14.315 -1.038 1.00 93.56 101 PRO A N 1
ATOM 804 C CA . PRO A 1 101 ? -5.384 -15.683 -0.743 1.00 93.56 101 PRO A CA 1
ATOM 805 C C . PRO A 1 101 ? -6.400 -15.730 0.402 1.00 93.56 101 PRO A C 1
ATOM 807 O O . PRO A 1 101 ? -6.221 -15.047 1.406 1.00 93.56 101 PRO A O 1
ATOM 810 N N . THR A 1 102 ? -7.419 -16.585 0.297 1.00 93.12 102 THR A N 1
ATOM 811 C CA . THR A 1 102 ? -8.528 -16.674 1.272 1.00 93.12 102 THR A CA 1
ATOM 812 C C . THR A 1 102 ? -8.060 -16.863 2.716 1.00 93.12 102 THR A C 1
ATOM 814 O O . THR A 1 102 ? -8.622 -16.272 3.624 1.00 93.12 102 THR A O 1
ATOM 817 N N . LYS A 1 103 ? -6.964 -17.600 2.939 1.00 94.38 103 LYS A N 1
ATOM 818 C CA . LYS A 1 103 ? -6.344 -17.780 4.267 1.00 94.38 103 LYS A CA 1
ATOM 819 C C . LYS A 1 103 ? -5.805 -16.499 4.921 1.00 94.38 103 LYS A C 1
ATOM 821 O O . LYS A 1 103 ? -5.541 -16.498 6.116 1.00 94.38 103 LYS A O 1
ATOM 826 N N . PHE A 1 104 ? -5.567 -15.452 4.136 1.00 93.31 104 PHE A N 1
ATOM 827 C CA . PHE A 1 104 ? -5.042 -14.161 4.588 1.00 93.31 104 PHE A CA 1
ATOM 828 C C . PHE A 1 104 ? -6.072 -13.037 4.434 1.00 93.31 104 PHE A C 1
ATOM 830 O O . PHE A 1 104 ? -5.726 -11.868 4.595 1.00 93.31 104 PHE A O 1
ATOM 837 N N . ARG A 1 105 ? -7.316 -13.387 4.088 1.00 94.06 105 ARG A N 1
ATOM 838 C CA . ARG A 1 105 ? -8.432 -12.465 3.922 1.00 94.06 105 ARG A CA 1
ATOM 839 C C . ARG A 1 105 ? -9.433 -12.684 5.064 1.00 94.06 105 ARG A C 1
ATOM 841 O O . ARG A 1 105 ? -9.816 -13.828 5.295 1.00 94.06 105 ARG A O 1
ATOM 848 N N . PRO A 1 106 ? -9.885 -11.621 5.749 1.00 96.50 106 PRO A N 1
ATOM 849 C CA . PRO A 1 106 ? -9.362 -10.250 5.708 1.00 96.50 106 PRO A CA 1
ATOM 850 C C . PRO A 1 106 ? -7.923 -10.145 6.232 1.00 96.50 106 PRO A C 1
ATOM 852 O O . PRO A 1 106 ? -7.444 -11.027 6.946 1.00 96.50 106 PRO A O 1
ATOM 855 N N . LEU A 1 107 ? -7.249 -9.029 5.934 1.00 96.31 107 LEU A N 1
ATOM 856 C CA . LEU A 1 107 ? -5.959 -8.728 6.546 1.00 96.31 107 LEU A CA 1
ATOM 857 C C . LEU A 1 107 ? -6.159 -8.535 8.055 1.00 96.31 107 LEU A C 1
ATOM 859 O O . LEU A 1 107 ? -6.805 -7.579 8.485 1.00 96.31 107 LEU A O 1
ATOM 863 N N . SER A 1 108 ? -5.603 -9.439 8.861 1.00 94.62 108 SER A N 1
ATOM 864 C CA . SER A 1 108 ? -5.786 -9.449 10.317 1.00 94.62 108 SER A CA 1
ATOM 865 C C . SER A 1 108 ? -5.333 -8.142 10.979 1.00 94.62 108 SER A C 1
ATOM 867 O O . SER A 1 108 ? -4.388 -7.502 10.507 1.00 94.62 108 SER A O 1
ATOM 869 N N . SER A 1 109 ? -5.983 -7.772 12.088 1.00 93.75 109 SER A N 1
ATOM 870 C CA . SER A 1 109 ? -5.644 -6.602 12.925 1.00 93.75 109 SER A CA 1
ATOM 871 C C . SER A 1 109 ? -5.728 -5.243 12.218 1.00 93.75 109 SER A C 1
ATOM 873 O O . SER A 1 109 ? -5.093 -4.279 12.639 1.00 93.75 109 SER A O 1
ATOM 875 N N . ARG A 1 110 ? -6.499 -5.161 11.131 1.00 96.31 110 ARG A N 1
ATOM 876 C CA . ARG A 1 110 ? -6.731 -3.952 10.336 1.00 96.31 110 ARG A CA 1
ATOM 877 C C . ARG A 1 110 ? -8.205 -3.871 9.969 1.00 96.31 110 ARG A C 1
ATOM 879 O O . ARG A 1 110 ? -8.830 -4.898 9.719 1.00 96.31 110 ARG A O 1
ATOM 886 N N . LEU A 1 111 ? -8.736 -2.659 9.885 1.00 96.62 111 LEU A N 1
ATOM 887 C CA . LEU A 1 111 ? -9.999 -2.399 9.206 1.00 96.62 111 LEU A CA 1
ATOM 888 C C . LEU A 1 111 ? -9.762 -2.496 7.692 1.00 96.62 111 LEU A C 1
ATOM 890 O O . LEU A 1 111 ? -8.954 -1.756 7.142 1.00 96.62 111 LEU A O 1
ATOM 894 N N . ASN A 1 112 ? -10.440 -3.410 7.012 1.00 98.12 112 ASN A N 1
ATOM 895 C CA . ASN A 1 112 ? -10.322 -3.635 5.576 1.00 98.12 112 ASN A CA 1
ATOM 896 C C . ASN A 1 112 ? -11.495 -2.948 4.872 1.00 98.12 112 ASN A C 1
ATOM 898 O O . ASN A 1 112 ? -12.640 -3.350 5.058 1.00 98.12 112 ASN A O 1
ATOM 902 N N . ILE A 1 113 ? -11.223 -1.934 4.053 1.00 98.00 113 ILE A N 1
ATOM 903 C CA . ILE A 1 113 ? -12.256 -1.211 3.304 1.00 98.00 113 ILE A C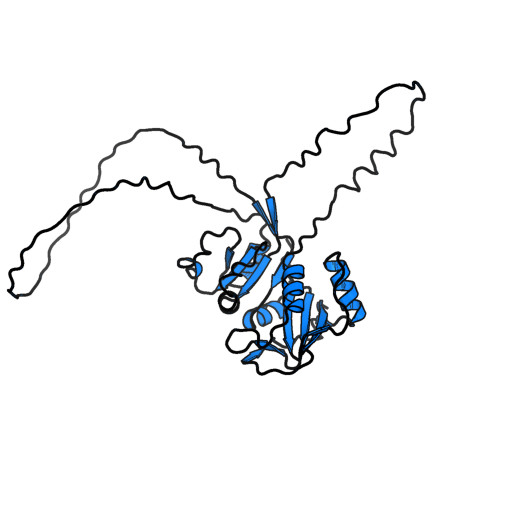A 1
ATOM 904 C C . ILE A 1 113 ? -12.095 -1.527 1.822 1.00 98.00 113 ILE A C 1
ATOM 906 O O . ILE A 1 113 ? -11.084 -1.196 1.199 1.00 98.00 113 ILE A O 1
ATOM 910 N N . ILE A 1 114 ? -13.101 -2.184 1.257 1.00 98.44 114 ILE A N 1
ATOM 911 C CA . ILE A 1 114 ? -13.108 -2.624 -0.132 1.00 98.44 114 ILE A CA 1
A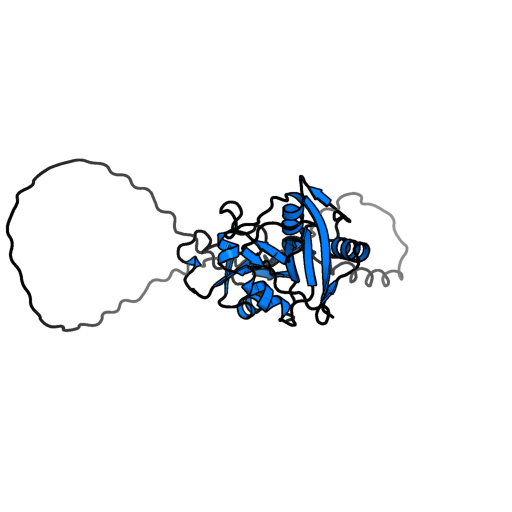TOM 912 C C . ILE A 1 114 ? -13.840 -1.577 -0.960 1.00 98.44 114 ILE A C 1
ATOM 914 O O . ILE A 1 114 ? -15.015 -1.300 -0.726 1.00 98.44 114 ILE A O 1
ATOM 918 N N . VAL A 1 115 ? -13.167 -1.027 -1.965 1.00 98.44 115 VAL A N 1
ATOM 919 C CA . VAL A 1 115 ? -13.780 -0.102 -2.916 1.00 98.44 115 VAL A CA 1
ATOM 920 C C . VAL A 1 115 ? -14.356 -0.886 -4.091 1.00 98.44 115 VAL A C 1
ATOM 922 O O . VAL A 1 115 ? -13.631 -1.567 -4.830 1.00 98.44 115 VAL A O 1
ATOM 925 N N . SER A 1 116 ? -15.674 -0.800 -4.262 1.00 97.69 116 SER A N 1
ATOM 926 C CA . SER A 1 116 ? -16.418 -1.478 -5.323 1.00 97.69 116 SER A CA 1
ATOM 927 C C . SER A 1 116 ? -17.667 -0.693 -5.701 1.00 97.69 116 SER A C 1
ATOM 929 O O . SER A 1 116 ? -18.383 -0.192 -4.845 1.00 97.69 116 SER A O 1
ATOM 931 N N . ARG A 1 117 ? -17.992 -0.670 -6.997 1.00 95.75 117 ARG A N 1
ATOM 932 C CA . ARG A 1 117 ? -19.246 -0.083 -7.500 1.00 95.75 117 ARG A CA 1
ATOM 933 C C . ARG A 1 117 ? -20.464 -0.984 -7.286 1.00 95.75 117 ARG A C 1
ATOM 935 O O . ARG A 1 117 ? -21.583 -0.532 -7.485 1.00 95.75 117 ARG A O 1
ATOM 942 N N . ASN A 1 118 ? -20.255 -2.258 -6.945 1.00 96.88 118 ASN A N 1
ATOM 943 C CA . ASN A 1 118 ? -21.343 -3.179 -6.631 1.00 96.88 118 ASN A CA 1
ATOM 944 C C . ASN A 1 118 ? -21.653 -3.100 -5.123 1.00 96.88 118 ASN A C 1
ATOM 946 O O . ASN A 1 118 ? -20.836 -3.611 -4.352 1.00 96.88 118 ASN A O 1
ATOM 950 N N . PRO A 1 119 ? -22.798 -2.522 -4.705 1.00 94.88 119 PRO A N 1
ATOM 951 C CA . PRO A 1 119 ? -23.158 -2.389 -3.291 1.00 94.88 119 PRO A CA 1
ATOM 952 C C . PRO A 1 119 ? -23.453 -3.733 -2.609 1.00 94.88 119 PRO A C 1
ATOM 954 O O . PRO A 1 119 ? -23.344 -3.833 -1.394 1.00 94.88 119 PRO A O 1
ATOM 957 N N . HIS A 1 120 ? -23.751 -4.779 -3.383 1.00 95.25 120 HIS A N 1
ATOM 958 C CA . HIS A 1 120 ? -24.058 -6.128 -2.897 1.00 95.25 120 HIS A CA 1
ATOM 959 C C . HIS A 1 120 ? -22.848 -7.072 -2.962 1.00 95.25 120 HIS A C 1
ATOM 961 O O . HIS A 1 120 ? -22.980 -8.287 -2.856 1.00 95.25 120 HIS A O 1
ATOM 967 N N . TYR A 1 121 ? -21.635 -6.544 -3.168 1.00 95.56 121 TYR A N 1
ATOM 968 C CA . TYR A 1 121 ? -20.443 -7.372 -3.386 1.00 95.56 121 TYR A CA 1
ATOM 969 C C . TYR A 1 121 ? -20.130 -8.333 -2.222 1.00 95.56 121 TYR A C 1
ATOM 971 O O . TYR A 1 121 ? -19.625 -9.432 -2.461 1.00 95.56 121 TYR A O 1
ATOM 979 N N . LEU A 1 122 ? -20.409 -7.918 -0.982 1.00 94.12 122 LEU A N 1
ATOM 980 C CA . LEU A 1 122 ? -20.150 -8.715 0.219 1.00 94.12 122 LEU A CA 1
ATOM 981 C C . LEU A 1 122 ? -21.291 -9.670 0.585 1.00 94.12 122 LEU A C 1
ATOM 983 O O . LEU A 1 122 ? -21.073 -10.526 1.434 1.00 94.12 122 LEU A O 1
ATOM 987 N N . ASP A 1 123 ? -22.472 -9.567 -0.033 1.00 93.12 123 ASP A N 1
ATOM 988 C CA . ASP A 1 123 ? -23.665 -10.281 0.440 1.00 93.12 123 ASP A CA 1
ATOM 989 C C . ASP A 1 123 ? -23.513 -11.807 0.445 1.00 93.12 123 ASP A C 1
ATOM 991 O O . ASP A 1 123 ? -24.025 -12.460 1.353 1.00 93.12 123 ASP A O 1
ATOM 995 N N . ASP A 1 124 ? -22.748 -12.340 -0.509 1.00 92.25 124 ASP A N 1
ATOM 996 C CA . ASP A 1 124 ? -22.480 -13.774 -0.674 1.00 92.25 124 ASP A CA 1
ATOM 997 C C . ASP A 1 124 ? -21.078 -14.184 -0.181 1.00 92.25 124 ASP A C 1
ATOM 999 O O . ASP A 1 124 ? -20.564 -15.250 -0.535 1.00 92.25 124 ASP A O 1
ATOM 1003 N N . LYS A 1 125 ? -20.385 -13.309 0.560 1.00 92.31 125 LYS A N 1
ATOM 1004 C CA . LYS A 1 125 ? -19.000 -13.525 0.997 1.00 92.31 125 LYS A CA 1
ATOM 1005 C C . LYS A 1 125 ? -18.942 -13.900 2.480 1.00 92.31 125 LYS A C 1
ATOM 1007 O O . LYS A 1 125 ? -19.692 -13.340 3.275 1.00 92.31 125 LYS A O 1
ATOM 1012 N N . PRO A 1 126 ? -18.023 -14.795 2.889 1.00 92.31 126 PRO A N 1
ATOM 1013 C CA . PRO A 1 126 ? -17.890 -15.179 4.295 1.00 92.31 126 PRO A CA 1
ATOM 1014 C C . PRO A 1 126 ? -17.472 -14.005 5.192 1.00 92.31 126 PRO A C 1
ATOM 1016 O O . PRO A 1 126 ? -17.656 -14.062 6.402 1.00 92.31 126 PRO A O 1
ATOM 1019 N N . GLU A 1 127 ? -16.915 -12.936 4.617 1.00 92.44 127 GLU A N 1
ATOM 1020 C CA . GLU A 1 127 ? -16.502 -11.741 5.348 1.00 92.44 127 GLU A CA 1
ATOM 1021 C C . GLU A 1 127 ? -17.631 -10.728 5.605 1.00 92.44 127 GLU A C 1
ATOM 1023 O O . GLU A 1 127 ? -17.358 -9.696 6.212 1.00 92.44 127 GLU A O 1
ATOM 1028 N N . LYS A 1 128 ? -18.873 -10.994 5.169 1.00 89.62 128 LYS A N 1
ATOM 1029 C CA . LYS A 1 128 ? -20.015 -10.069 5.298 1.00 89.62 128 LYS A CA 1
ATOM 1030 C C . LYS A 1 128 ? -20.227 -9.560 6.722 1.00 89.62 128 LYS A C 1
ATOM 1032 O O . LYS A 1 128 ? -20.371 -8.362 6.930 1.00 89.62 128 LYS A O 1
ATOM 1037 N N . ASP A 1 129 ? -20.220 -10.480 7.681 1.00 89.19 129 ASP A N 1
ATOM 1038 C CA . ASP A 1 129 ? -20.495 -10.187 9.090 1.00 89.19 129 ASP A CA 1
ATOM 1039 C C . ASP A 1 129 ? -19.215 -9.838 9.868 1.00 89.19 129 ASP A C 1
ATOM 1041 O O . ASP A 1 129 ? -19.223 -9.742 11.097 1.00 89.19 129 ASP A O 1
ATOM 1045 N N . ASN A 1 130 ? -18.079 -9.678 9.176 1.00 90.75 130 ASN A N 1
ATOM 1046 C CA . ASN A 1 130 ? -16.829 -9.341 9.832 1.00 90.75 130 ASN A CA 1
ATOM 1047 C C . ASN A 1 130 ? -16.811 -7.846 10.201 1.00 90.75 130 ASN A C 1
ATOM 1049 O O . ASN A 1 130 ? -16.828 -6.999 9.308 1.00 90.75 130 ASN A O 1
ATOM 1053 N N . PRO A 1 131 ? -16.675 -7.495 11.493 1.00 90.50 131 PRO A N 1
ATOM 1054 C CA . PRO A 1 131 ? -16.700 -6.102 11.943 1.00 90.50 131 PRO A CA 1
ATOM 1055 C C . PRO A 1 131 ? -15.544 -5.246 11.403 1.00 90.50 131 PRO A C 1
ATOM 1057 O O . PRO A 1 131 ? -15.615 -4.020 11.411 1.00 90.50 131 PRO A O 1
ATOM 1060 N N . LEU A 1 132 ? -14.459 -5.880 10.958 1.00 94.12 132 LEU A N 1
ATOM 1061 C CA . LEU A 1 132 ? -13.286 -5.226 10.385 1.00 94.12 132 LEU A CA 1
ATOM 1062 C C . LEU A 1 132 ? -13.278 -5.286 8.855 1.00 94.12 132 LEU A C 1
ATOM 1064 O O . LEU A 1 132 ? -12.219 -5.116 8.249 1.00 94.12 132 LEU A O 1
ATOM 1068 N N . VAL A 1 133 ? -14.424 -5.532 8.220 1.00 96.31 133 VAL A N 1
ATOM 1069 C CA . VAL A 1 133 ? -14.579 -5.489 6.766 1.00 96.31 133 VAL A CA 1
ATOM 1070 C C . VAL A 1 133 ? -15.722 -4.552 6.415 1.00 96.31 133 VAL A C 1
ATOM 1072 O O . VAL A 1 133 ? -16.829 -4.678 6.923 1.00 96.31 133 VAL A O 1
ATOM 1075 N N . ALA A 1 134 ? -15.448 -3.602 5.530 1.00 96.00 134 ALA A N 1
ATOM 1076 C CA . ALA A 1 134 ? -16.433 -2.650 5.055 1.00 96.00 134 ALA A CA 1
ATOM 1077 C C . ALA A 1 134 ? -16.369 -2.492 3.537 1.00 96.00 134 ALA A C 1
ATOM 1079 O O . ALA A 1 134 ? -15.351 -2.766 2.896 1.00 96.00 134 ALA A O 1
ATOM 1080 N N . LEU A 1 135 ? -17.472 -2.018 2.966 1.00 97.62 135 LEU A N 1
ATOM 1081 C CA . LEU A 1 135 ? -17.615 -1.739 1.545 1.00 97.62 135 LEU A CA 1
ATOM 1082 C C . LEU A 1 135 ? -17.816 -0.238 1.342 1.00 97.62 135 LEU A C 1
ATOM 1084 O O . LEU A 1 135 ? -18.615 0.380 2.042 1.00 97.62 135 LEU A O 1
ATOM 1088 N N . ALA A 1 136 ? -17.119 0.336 0.367 1.00 97.31 136 ALA A N 1
ATOM 1089 C CA . ALA A 1 136 ? -17.264 1.733 -0.020 1.00 97.31 136 ALA A CA 1
ATOM 1090 C C . ALA A 1 136 ? -17.419 1.865 -1.548 1.00 97.31 136 ALA A C 1
ATOM 1092 O O . ALA A 1 136 ? -16.779 1.123 -2.299 1.00 97.31 136 ALA A O 1
ATOM 1093 N N . PRO A 1 137 ? -18.239 2.810 -2.043 1.00 97.75 137 PRO A N 1
ATOM 1094 C CA . PRO A 1 137 ? -18.460 2.995 -3.480 1.00 97.75 137 PRO A CA 1
ATOM 1095 C C . PRO A 1 137 ? -17.321 3.733 -4.207 1.00 97.75 137 PRO A C 1
ATOM 1097 O O . PRO A 1 137 ? -17.221 3.644 -5.432 1.00 97.75 137 PRO A O 1
ATOM 1100 N N . SER A 1 138 ? -16.470 4.461 -3.479 1.00 98.00 138 SER A N 1
ATOM 1101 C CA . SER A 1 138 ? -15.368 5.275 -4.013 1.00 98.00 138 SER A CA 1
ATOM 1102 C C . SER A 1 138 ? -14.231 5.413 -2.995 1.00 98.00 138 SER A C 1
ATOM 1104 O O . SER A 1 138 ? -14.406 5.058 -1.825 1.00 98.00 138 SER A O 1
ATOM 1106 N N . LEU A 1 139 ? -13.076 5.939 -3.426 1.00 97.31 139 LEU A N 1
ATOM 1107 C CA . LEU A 1 139 ? -11.972 6.260 -2.518 1.00 97.31 139 LEU A CA 1
ATOM 1108 C C . LEU A 1 139 ? -12.394 7.297 -1.471 1.00 97.31 139 LEU A C 1
ATOM 1110 O O . LEU A 1 139 ? -12.160 7.080 -0.288 1.00 97.31 139 LEU A O 1
ATOM 1114 N N . GLU A 1 140 ? -13.073 8.370 -1.880 1.00 96.62 140 GLU A N 1
ATOM 1115 C CA . GLU A 1 140 ? -13.548 9.412 -0.956 1.00 96.62 140 GLU A CA 1
ATOM 1116 C C . GLU A 1 140 ? -14.472 8.845 0.127 1.00 96.62 140 GLU A C 1
ATOM 1118 O O . GLU A 1 140 ? -14.245 9.073 1.311 1.00 96.62 140 GLU A O 1
ATOM 1123 N N . ALA A 1 141 ? -15.448 8.013 -0.251 1.00 96.12 141 ALA A N 1
ATOM 1124 C CA . ALA A 1 141 ? -16.335 7.380 0.721 1.00 96.12 141 ALA A CA 1
ATOM 1125 C C . ALA A 1 141 ? -15.578 6.430 1.667 1.00 96.12 141 ALA A C 1
ATOM 1127 O O . ALA A 1 141 ? -15.924 6.318 2.841 1.00 96.12 141 ALA A O 1
ATOM 1128 N N . ALA A 1 142 ? -14.533 5.753 1.178 1.00 97.00 142 ALA A N 1
ATOM 1129 C CA . ALA A 1 142 ? -13.676 4.911 2.009 1.00 97.00 142 ALA A CA 1
ATOM 1130 C C . ALA A 1 142 ? -12.851 5.736 3.011 1.00 97.00 142 ALA A C 1
ATOM 1132 O O . ALA A 1 142 ? -12.708 5.329 4.164 1.00 97.00 142 ALA A O 1
ATOM 1133 N N . LEU A 1 143 ? -12.332 6.891 2.586 1.00 96.50 143 LEU A N 1
ATOM 1134 C CA . LEU A 1 143 ? -11.605 7.827 3.444 1.00 96.50 143 LEU A CA 1
ATOM 1135 C C . LEU A 1 143 ? -12.522 8.426 4.514 1.00 96.50 143 LEU A C 1
ATOM 1137 O O . LEU A 1 143 ? -12.139 8.466 5.681 1.00 96.50 143 LEU A O 1
ATOM 1141 N N . ASP A 1 144 ? -13.740 8.824 4.149 1.00 94.75 144 ASP A N 1
ATOM 1142 C CA . ASP A 1 144 ? -14.738 9.339 5.092 1.00 94.75 144 ASP A CA 1
ATOM 1143 C C . ASP A 1 144 ? -15.141 8.276 6.121 1.00 94.75 144 ASP A C 1
ATOM 1145 O O . ASP A 1 144 ? -15.204 8.555 7.322 1.00 94.75 144 ASP A O 1
ATOM 1149 N N . LEU A 1 145 ? -15.350 7.033 5.673 1.00 93.81 145 LEU A N 1
ATOM 1150 C CA . LEU A 1 145 ? -15.644 5.901 6.549 1.00 93.81 145 LEU A CA 1
ATOM 1151 C C . LEU A 1 145 ? -14.493 5.635 7.530 1.00 93.81 145 LEU A C 1
ATOM 1153 O O . LEU A 1 145 ? -14.731 5.435 8.718 1.00 93.81 145 LEU A O 1
ATOM 1157 N N . ALA A 1 146 ? -13.250 5.660 7.045 1.00 93.88 146 ALA A N 1
ATOM 1158 C CA . ALA A 1 146 ? -12.068 5.450 7.874 1.00 93.88 146 ALA A CA 1
ATOM 1159 C C . ALA A 1 146 ? -11.818 6.607 8.856 1.00 93.88 146 ALA A C 1
ATOM 1161 O O . ALA A 1 146 ? -11.359 6.376 9.969 1.00 93.88 146 ALA A O 1
ATOM 1162 N N . ALA A 1 147 ? -12.116 7.847 8.465 1.00 90.62 147 ALA A N 1
ATOM 1163 C CA . ALA A 1 147 ? -11.940 9.026 9.311 1.00 90.62 147 ALA A CA 1
ATOM 1164 C C . ALA A 1 147 ? -13.070 9.206 10.341 1.00 90.62 147 ALA A C 1
ATOM 1166 O O . ALA A 1 147 ? -12.916 9.948 11.315 1.00 90.62 147 ALA A O 1
ATOM 1167 N N . SER A 1 148 ? -14.208 8.540 10.144 1.00 84.75 148 SER A N 1
ATOM 1168 C CA . SER A 1 148 ? -15.344 8.602 11.060 1.00 84.75 148 SER A CA 1
ATOM 1169 C C . SER A 1 148 ? -15.000 7.917 12.386 1.00 84.75 148 SER A C 1
ATOM 1171 O O . SER A 1 148 ? -14.716 6.726 12.447 1.00 84.75 148 SER A O 1
ATOM 1173 N N . SER A 1 149 ? -15.045 8.674 13.487 1.00 58.56 149 SER A N 1
ATOM 1174 C CA . SER A 1 149 ? -14.573 8.247 14.820 1.00 58.56 149 SER A CA 1
ATOM 1175 C C . SER A 1 149 ? -15.438 7.201 15.533 1.00 58.56 149 SER A C 1
ATOM 1177 O O . SER A 1 149 ? -15.334 7.022 16.752 1.00 58.56 149 SER A O 1
ATOM 1179 N N . THR A 1 150 ? -16.366 6.554 14.833 1.00 55.44 150 THR A N 1
ATOM 1180 C CA . THR A 1 150 ? -17.267 5.563 15.423 1.00 55.44 150 THR A CA 1
ATOM 1181 C C . THR A 1 150 ? -17.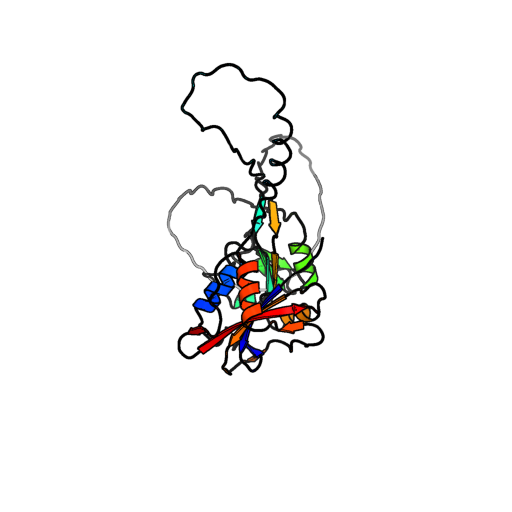842 4.683 14.318 1.00 55.44 150 THR A C 1
ATOM 1183 O O . THR A 1 150 ? -18.836 5.035 13.693 1.00 55.44 150 THR A O 1
ATOM 1186 N N . LEU A 1 151 ? -17.219 3.532 14.063 1.00 59.25 151 LEU A N 1
ATOM 1187 C CA . LEU A 1 151 ? -17.886 2.462 13.322 1.00 59.25 151 LEU A CA 1
ATOM 1188 C C . LEU A 1 151 ? -18.679 1.626 14.324 1.00 59.25 151 LEU A C 1
ATOM 1190 O O . LEU A 1 151 ? -18.106 1.046 15.249 1.00 59.25 151 LEU A O 1
ATOM 1194 N N . THR A 1 152 ? -20.002 1.617 14.178 1.00 47.59 152 THR A N 1
ATOM 1195 C CA . THR A 1 152 ? -20.894 0.800 15.003 1.00 47.59 152 THR A CA 1
ATOM 1196 C C . THR A 1 152 ? -20.855 -0.633 14.493 1.00 47.59 152 THR A C 1
ATOM 1198 O O . THR A 1 152 ? -21.323 -0.925 13.395 1.00 47.59 152 THR A O 1
ATOM 1201 N N . LEU A 1 153 ? -20.292 -1.532 15.296 1.00 54.66 153 LEU A N 1
ATOM 1202 C CA . LEU A 1 153 ? -20.261 -2.957 14.998 1.00 54.66 153 LEU A CA 1
ATOM 1203 C C . LEU A 1 153 ? -21.600 -3.590 15.392 1.00 54.66 153 LEU A C 1
ATOM 1205 O O . LEU A 1 153 ? -21.917 -3.684 16.578 1.00 54.66 153 LEU A O 1
ATOM 1209 N N . ALA A 1 154 ? -22.387 -4.032 14.414 1.00 36.81 154 ALA A N 1
ATOM 1210 C CA . ALA A 1 154 ? -23.527 -4.907 14.663 1.00 36.81 154 ALA A CA 1
ATOM 1211 C C . ALA A 1 154 ? -23.073 -6.363 14.490 1.00 36.81 154 ALA A C 1
ATOM 1213 O O . ALA A 1 154 ? -22.781 -6.798 13.382 1.00 36.81 154 ALA A O 1
ATOM 1214 N N . SER A 1 155 ? -23.004 -7.112 15.590 1.00 38.25 155 SER A N 1
ATOM 1215 C CA . SER A 1 155 ? -22.873 -8.571 15.574 1.00 38.25 155 SER A CA 1
ATOM 1216 C C . SER A 1 155 ? -24.250 -9.158 15.859 1.00 38.25 155 SER A C 1
ATOM 1218 O O . SER A 1 155 ? -24.799 -8.937 16.939 1.00 38.25 155 SER A O 1
ATOM 1220 N N . THR A 1 156 ? -24.831 -9.870 14.894 1.00 32.28 156 THR A N 1
ATOM 1221 C CA . THR A 1 156 ? -26.006 -10.707 15.159 1.00 32.28 156 THR A CA 1
ATOM 1222 C C . THR A 1 156 ? -25.523 -12.131 15.388 1.00 32.28 156 THR A C 1
ATOM 1224 O O . THR A 1 156 ? -24.982 -12.780 14.497 1.00 32.28 156 THR A O 1
ATOM 1227 N N . SER A 1 157 ? -25.666 -12.621 16.616 1.00 30.70 157 SER A N 1
ATOM 1228 C CA . SER A 1 157 ? -25.487 -14.038 16.911 1.00 30.70 157 SER A CA 1
ATOM 1229 C C . SER A 1 157 ? -26.741 -14.806 16.465 1.00 30.70 157 SER A C 1
ATOM 1231 O O . SER A 1 157 ? -27.858 -14.392 16.786 1.00 30.70 157 SER A O 1
ATOM 1233 N N . PRO A 1 158 ? -26.611 -15.924 15.729 1.00 34.03 158 PRO A N 1
ATOM 1234 C CA . PRO A 1 158 ? -27.760 -16.749 15.384 1.00 34.03 158 PRO A CA 1
ATOM 1235 C C . PRO A 1 158 ? -28.231 -17.568 16.603 1.00 34.03 158 PRO A C 1
ATOM 1237 O O . PRO A 1 158 ? -27.400 -18.040 17.387 1.00 34.03 158 PRO A O 1
ATOM 1240 N N . PRO A 1 159 ? -29.549 -17.786 16.774 1.00 30.73 159 PRO A N 1
ATOM 1241 C CA . PRO A 1 159 ? -30.072 -18.623 17.845 1.00 30.73 159 PRO A CA 1
ATOM 1242 C C . PRO A 1 159 ? -29.686 -20.092 17.622 1.00 30.73 159 PRO A C 1
ATOM 1244 O O . PRO A 1 159 ? -29.775 -20.628 16.516 1.00 30.73 159 PRO A O 1
ATOM 1247 N N . ALA A 1 160 ? -29.256 -20.748 18.700 1.00 30.83 160 ALA A N 1
ATOM 1248 C CA . ALA A 1 160 ? -28.874 -22.154 18.725 1.00 30.83 160 ALA A CA 1
ATOM 1249 C C . ALA A 1 160 ? -30.013 -23.061 18.216 1.00 30.83 160 ALA A C 1
ATOM 1251 O O . ALA A 1 160 ? -31.083 -23.126 18.819 1.00 30.83 160 ALA A O 1
ATOM 1252 N N . GLN A 1 161 ? -29.778 -23.794 17.123 1.00 30.48 161 GLN A N 1
ATOM 1253 C CA . GLN A 1 161 ? -30.714 -24.809 16.636 1.00 30.48 161 GLN A CA 1
ATOM 1254 C C . GLN A 1 161 ? -30.577 -26.100 17.451 1.00 30.48 161 GLN A C 1
ATOM 1256 O O . GLN A 1 161 ? -29.547 -26.779 17.434 1.00 30.48 161 GLN A O 1
ATOM 1261 N N . ALA A 1 162 ? -31.654 -26.441 18.157 1.00 29.53 162 ALA A N 1
ATOM 1262 C CA . ALA A 1 162 ? -31.837 -27.721 18.817 1.00 29.53 162 ALA A CA 1
ATOM 1263 C C . ALA A 1 162 ? -31.951 -28.848 17.776 1.00 29.53 162 ALA A C 1
ATOM 1265 O O . ALA A 1 162 ? -32.829 -28.847 16.914 1.00 29.53 162 ALA A O 1
ATOM 1266 N N . LYS A 1 163 ? -31.063 -29.840 17.880 1.00 29.30 163 LYS A N 1
ATOM 1267 C CA . LYS A 1 163 ? -31.128 -31.093 17.123 1.00 29.30 163 LYS A CA 1
ATOM 1268 C C . LYS A 1 163 ? -32.309 -31.925 17.623 1.00 29.30 163 LYS A C 1
ATOM 1270 O O . LYS A 1 163 ? -32.332 -32.300 18.791 1.00 29.30 163 LYS A O 1
ATOM 1275 N N . THR A 1 164 ? -33.230 -32.294 16.737 1.00 28.08 164 THR A N 1
ATOM 1276 C CA . THR A 1 164 ? -34.104 -33.456 16.948 1.00 28.08 164 THR A CA 1
ATOM 1277 C C . THR A 1 164 ? -34.070 -34.367 15.730 1.00 28.08 164 THR A C 1
ATOM 1279 O O . THR A 1 164 ? -34.349 -33.983 14.600 1.00 28.08 164 THR A O 1
ATOM 1282 N N . SER A 1 165 ? -33.650 -35.596 16.001 1.00 32.06 165 SER A N 1
ATOM 1283 C CA . SER A 1 165 ? -33.545 -36.720 15.085 1.00 32.06 165 SER A CA 1
ATOM 1284 C C . SER A 1 165 ? -34.916 -37.353 14.846 1.00 32.06 165 SER A C 1
ATOM 1286 O O . SER A 1 165 ? -35.637 -37.594 15.813 1.00 32.06 165 SER A O 1
ATOM 1288 N N . ARG A 1 166 ? -35.220 -37.779 13.612 1.00 33.84 166 ARG A N 1
ATOM 1289 C CA . ARG A 1 166 ? -35.959 -39.035 13.390 1.00 33.84 166 ARG A CA 1
ATOM 1290 C C . ARG A 1 166 ? -35.800 -39.587 11.970 1.00 33.84 166 ARG A C 1
ATOM 1292 O O . ARG A 1 166 ? -35.931 -38.882 10.980 1.00 33.84 166 ARG A O 1
ATOM 1299 N N . SER A 1 167 ? -35.510 -40.883 11.947 1.00 30.05 167 SER A N 1
ATOM 1300 C CA . SER A 1 167 ? -35.455 -41.827 10.827 1.00 30.05 167 SER A CA 1
ATOM 1301 C C . SER A 1 167 ? -36.852 -42.393 10.542 1.00 30.05 167 SER A C 1
ATOM 1303 O O . SER A 1 167 ? -37.563 -42.628 11.517 1.00 30.05 167 SER A O 1
ATOM 1305 N N . THR A 1 168 ? -37.243 -42.638 9.278 1.00 30.97 168 THR A N 1
ATOM 1306 C CA . THR A 1 168 ? -37.590 -43.974 8.702 1.00 30.97 168 THR A CA 1
ATOM 1307 C C . THR A 1 168 ? -38.218 -43.902 7.288 1.00 30.97 168 THR A C 1
ATOM 1309 O O . THR A 1 168 ? -39.197 -43.205 7.068 1.00 30.97 168 THR A O 1
ATOM 1312 N N . ALA A 1 169 ? -37.614 -44.660 6.359 1.00 28.38 169 ALA A N 1
ATOM 1313 C CA . ALA A 1 169 ? -38.174 -45.661 5.427 1.00 28.38 169 ALA A CA 1
ATOM 1314 C C . ALA A 1 169 ? -39.405 -45.405 4.499 1.00 28.38 169 ALA A C 1
ATOM 1316 O O . ALA A 1 169 ? -40.521 -45.206 4.954 1.00 28.38 169 ALA A O 1
ATOM 1317 N N . LEU A 1 170 ? -39.151 -45.640 3.192 1.00 28.72 170 LEU A N 1
ATOM 1318 C CA . LEU A 1 170 ? -39.865 -46.507 2.215 1.00 28.72 170 LEU A CA 1
ATOM 1319 C C . LEU A 1 170 ? -41.392 -46.352 1.973 1.00 28.72 170 LEU A C 1
ATOM 1321 O O . LEU A 1 170 ? -42.194 -46.675 2.842 1.00 28.72 170 LEU A O 1
ATOM 1325 N N . THR A 1 171 ? -41.815 -46.123 0.714 1.00 29.56 171 THR A N 1
ATOM 1326 C CA . THR A 1 171 ? -42.384 -47.136 -0.232 1.00 29.56 171 THR A CA 1
ATOM 1327 C C . THR A 1 171 ? -43.080 -46.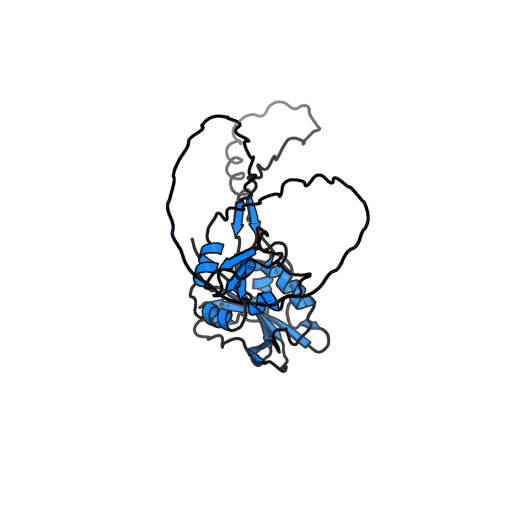474 -1.447 1.00 29.56 171 THR A C 1
ATOM 1329 O O . THR A 1 171 ? -43.599 -45.368 -1.371 1.00 29.56 171 THR A O 1
ATOM 1332 N N . ALA A 1 172 ? -43.023 -47.197 -2.569 1.00 27.48 172 ALA A N 1
ATOM 1333 C CA . ALA A 1 172 ? -43.449 -46.985 -3.957 1.00 27.48 172 ALA A CA 1
ATOM 1334 C C . ALA A 1 172 ? -44.846 -46.397 -4.270 1.00 27.48 172 ALA A C 1
ATOM 1336 O O . ALA A 1 172 ? -45.812 -46.678 -3.574 1.00 27.48 172 ALA A O 1
ATOM 1337 N N . ALA A 1 173 ? -44.968 -45.745 -5.439 1.00 31.70 173 ALA A N 1
ATOM 1338 C CA . ALA A 1 173 ? -45.693 -46.259 -6.620 1.00 31.70 173 ALA A CA 1
ATOM 1339 C C . ALA A 1 173 ? -45.685 -45.215 -7.756 1.00 31.70 173 ALA A C 1
ATOM 1341 O O . ALA A 1 173 ? -46.037 -44.057 -7.552 1.00 31.70 173 ALA A O 1
ATOM 1342 N N . GLY A 1 174 ? -45.286 -45.637 -8.958 1.00 26.38 174 GLY A N 1
ATOM 1343 C CA . GLY A 1 174 ? -45.432 -44.865 -10.190 1.00 26.38 174 GLY A CA 1
ATOM 1344 C C . GLY A 1 174 ? -46.642 -45.341 -10.986 1.00 26.38 174 GLY A C 1
ATOM 1345 O O . GLY A 1 174 ? -46.834 -46.545 -11.117 1.00 26.38 174 GLY A O 1
ATOM 1346 N N . ILE A 1 175 ? -47.405 -44.403 -11.551 1.00 35.19 175 ILE A N 1
ATOM 1347 C CA . ILE A 1 175 ? -48.255 -44.596 -12.734 1.00 35.19 175 ILE A CA 1
ATOM 1348 C C . ILE A 1 175 ? -48.176 -43.315 -13.573 1.00 35.19 175 ILE A C 1
ATOM 1350 O O . ILE A 1 175 ? -48.109 -42.205 -13.050 1.00 35.19 175 ILE A O 1
ATOM 1354 N N . ALA A 1 176 ? -48.104 -43.520 -14.883 1.00 29.05 176 ALA A N 1
ATOM 1355 C CA . ALA A 1 176 ? -47.813 -42.549 -15.918 1.00 29.05 176 ALA A CA 1
ATOM 1356 C C . ALA A 1 176 ? -49.062 -41.893 -16.543 1.00 29.05 176 ALA A C 1
ATOM 1358 O O . ALA A 1 176 ? -50.164 -42.425 -16.460 1.00 29.05 176 ALA A O 1
ATOM 1359 N N . ALA A 1 177 ? -48.761 -40.840 -17.315 1.00 30.33 177 ALA A N 1
ATOM 1360 C CA . ALA A 1 177 ? -49.409 -40.380 -18.551 1.00 30.33 177 ALA A CA 1
ATOM 1361 C C . ALA A 1 177 ? -50.624 -39.433 -18.474 1.00 30.33 177 ALA A C 1
ATOM 1363 O O . ALA A 1 177 ? -51.630 -39.714 -17.835 1.00 30.33 177 ALA A O 1
ATOM 1364 N N . GLY A 1 178 ? -50.546 -38.358 -19.276 1.00 30.30 178 GLY A N 1
ATOM 1365 C CA . GLY A 1 178 ? -51.711 -37.630 -19.792 1.00 30.30 178 GLY A CA 1
ATOM 1366 C C . GLY A 1 178 ? -51.528 -36.116 -19.926 1.00 30.30 178 GLY A C 1
ATOM 1367 O O . GLY A 1 178 ? -51.739 -35.390 -18.966 1.00 30.30 178 GLY A O 1
ATOM 1368 N N . SER A 1 179 ? -51.161 -35.649 -21.124 1.00 30.50 179 SER A N 1
ATOM 1369 C CA . SER A 1 179 ? -51.141 -34.242 -21.568 1.00 30.50 179 SER A CA 1
ATOM 1370 C C . SER A 1 179 ? -52.465 -33.485 -21.361 1.00 30.50 179 SER A C 1
ATOM 1372 O O . SER A 1 179 ? -53.516 -34.116 -21.399 1.00 30.50 179 SER A O 1
ATOM 1374 N N . ILE A 1 180 ? -52.401 -32.138 -21.312 1.00 33.66 180 ILE A N 1
ATOM 1375 C CA . ILE A 1 180 ? -53.146 -31.143 -22.141 1.00 33.66 180 ILE A CA 1
ATOM 1376 C C . ILE A 1 180 ? -53.148 -29.741 -21.452 1.00 33.66 180 ILE A C 1
ATOM 1378 O O . ILE A 1 180 ? -53.428 -29.617 -20.266 1.00 33.66 180 ILE A O 1
ATOM 1382 N N . LEU A 1 181 ? -52.791 -28.695 -22.216 1.00 30.62 181 LEU A N 1
ATOM 1383 C CA . LEU A 1 181 ? -52.905 -27.232 -21.949 1.00 30.62 181 LEU A CA 1
ATOM 1384 C C . LEU A 1 181 ? -54.364 -26.728 -22.185 1.00 30.62 181 LEU A C 1
ATOM 1386 O O . LEU A 1 181 ? -55.141 -27.538 -22.681 1.00 30.62 181 LEU A O 1
ATOM 1390 N N . PRO A 1 182 ? -54.769 -25.429 -22.062 1.00 44.38 182 PRO A N 1
ATOM 1391 C CA . PRO A 1 182 ? -54.177 -24.205 -21.476 1.00 44.38 182 PRO A CA 1
ATOM 1392 C C . PRO A 1 182 ? -55.153 -23.412 -20.530 1.00 44.38 182 PRO A C 1
ATOM 1394 O O . PRO A 1 182 ? -56.236 -23.880 -20.208 1.00 44.38 182 PRO A O 1
ATOM 1397 N N . ALA A 1 183 ? -54.712 -22.207 -20.110 1.00 31.84 183 ALA A N 1
ATOM 1398 C CA . ALA A 1 183 ? -55.329 -21.034 -19.416 1.00 31.84 183 ALA A CA 1
ATOM 1399 C C . ALA A 1 183 ? -56.845 -20.717 -19.683 1.00 31.84 183 ALA A C 1
ATOM 1401 O O . ALA A 1 183 ? -57.369 -21.316 -20.618 1.00 31.84 183 ALA A O 1
ATOM 1402 N N . PRO A 1 184 ? -57.556 -19.737 -19.024 1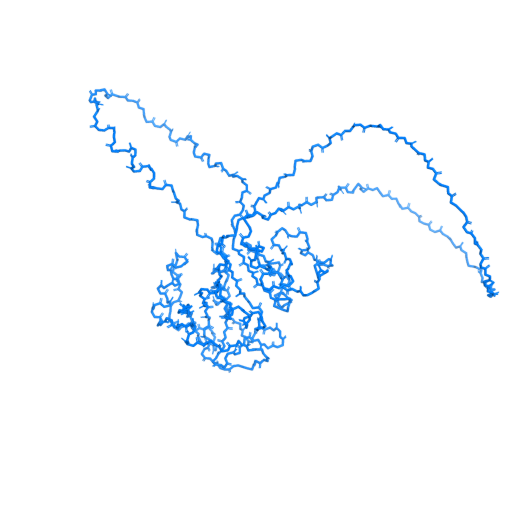.00 46.59 184 PRO A N 1
ATOM 1403 C CA . PRO A 1 184 ? -57.054 -18.503 -18.365 1.00 46.59 184 PRO A CA 1
ATOM 1404 C C . PRO A 1 184 ? -57.834 -17.900 -17.142 1.00 46.59 184 PRO A C 1
ATOM 1406 O O . PRO A 1 184 ? -58.885 -18.375 -16.737 1.00 46.59 184 PRO A O 1
ATOM 1409 N N . LEU A 1 185 ? -57.272 -16.797 -16.604 1.00 28.00 185 LEU A N 1
ATOM 1410 C CA . LEU A 1 185 ? -57.878 -15.586 -15.986 1.00 28.00 185 LEU A CA 1
ATOM 1411 C C . LEU A 1 185 ? -59.095 -15.696 -15.034 1.00 28.00 185 LEU A C 1
ATOM 1413 O O . LEU A 1 185 ? -60.208 -15.925 -15.498 1.00 28.00 185 LEU A O 1
ATOM 1417 N N . SER A 1 186 ? -58.937 -15.259 -13.770 1.00 32.28 186 SER A N 1
ATOM 1418 C CA . SER A 1 186 ? -59.851 -14.273 -13.139 1.00 32.28 186 SER A CA 1
ATOM 1419 C C . SER A 1 186 ? -59.562 -13.937 -11.666 1.00 32.28 186 SER A C 1
ATOM 1421 O O . SER A 1 186 ? -59.551 -14.815 -10.816 1.00 32.28 186 SER A O 1
ATOM 1423 N N . ILE A 1 187 ? -59.488 -12.623 -11.414 1.00 34.12 187 ILE A N 1
ATOM 1424 C CA . ILE A 1 187 ? -60.239 -11.863 -10.390 1.00 34.12 187 ILE A CA 1
ATOM 1425 C C . ILE A 1 187 ? -59.812 -11.974 -8.905 1.00 34.12 187 ILE A C 1
ATOM 1427 O O . ILE A 1 187 ? -60.002 -12.970 -8.219 1.00 34.12 187 ILE A O 1
ATOM 1431 N N . VAL A 1 188 ? -59.319 -10.826 -8.423 1.00 33.53 188 VAL A N 1
ATOM 1432 C CA . VAL A 1 188 ? -59.168 -10.348 -7.030 1.00 33.53 188 VAL A CA 1
ATOM 1433 C C . VAL A 1 188 ? -60.558 -10.166 -6.382 1.00 33.53 188 VAL A C 1
ATOM 1435 O O . VAL A 1 188 ? -61.483 -9.786 -7.100 1.00 33.53 188 VAL A O 1
ATOM 1438 N N . PRO A 1 189 ? -60.749 -10.363 -5.059 1.00 43.97 189 PRO A N 1
ATOM 1439 C CA . PRO A 1 189 ? -60.903 -9.197 -4.171 1.00 43.97 189 PRO A CA 1
ATOM 1440 C C . PRO A 1 189 ? -60.248 -9.327 -2.769 1.00 43.97 189 PRO A C 1
ATOM 1442 O O . PRO A 1 189 ? -59.771 -10.399 -2.400 1.00 43.97 189 PRO A O 1
ATOM 1445 N N . PRO A 1 190 ? -60.199 -8.214 -2.002 1.00 49.06 190 PRO A N 1
ATOM 1446 C CA . PRO A 1 190 ? -59.368 -8.009 -0.813 1.00 49.06 190 PRO A CA 1
ATOM 1447 C C . PRO A 1 190 ? -60.152 -8.163 0.500 1.00 49.06 190 PRO A C 1
ATOM 1449 O O . PRO A 1 190 ? -61.344 -7.871 0.523 1.00 49.06 190 PRO A O 1
ATOM 1452 N N . VAL A 1 191 ? -59.486 -8.519 1.607 1.00 33.56 191 VAL A N 1
ATOM 1453 C CA . VAL A 1 191 ? -60.034 -8.361 2.972 1.00 33.56 191 VAL A CA 1
ATOM 1454 C C . VAL A 1 191 ? -58.892 -8.124 3.983 1.00 33.56 191 VAL A C 1
ATOM 1456 O O . VAL A 1 191 ? -58.158 -9.043 4.337 1.00 33.56 191 VAL A O 1
ATOM 1459 N N . GLU A 1 192 ? -58.736 -6.869 4.418 1.00 33.19 192 GLU A N 1
ATOM 1460 C CA . GLU A 1 192 ? -58.178 -6.460 5.726 1.00 33.19 192 GLU A CA 1
ATOM 1461 C C . GLU A 1 192 ? -59.175 -6.808 6.869 1.00 33.19 192 GLU A C 1
ATOM 1463 O O . GLU A 1 192 ? -60.300 -7.208 6.580 1.00 33.19 192 GLU A O 1
ATOM 1468 N N . PRO A 1 193 ? -58.956 -6.422 8.140 1.00 51.00 193 PRO A N 1
ATOM 1469 C CA . PRO A 1 193 ? -57.841 -6.668 9.056 1.00 51.00 193 PRO A CA 1
ATOM 1470 C C . PRO A 1 193 ? -58.374 -7.304 10.367 1.00 51.00 193 PRO A C 1
ATOM 1472 O O . PRO A 1 193 ? -59.571 -7.284 10.640 1.00 51.00 193 PRO A O 1
ATOM 1475 N N . SER A 1 194 ? -57.514 -7.822 11.249 1.00 29.89 194 SER A N 1
ATOM 1476 C CA . SER A 1 194 ? -57.919 -8.033 12.652 1.00 29.89 194 SER A CA 1
ATOM 1477 C C . SER A 1 194 ? -56.721 -8.107 13.594 1.00 29.89 194 SER A C 1
ATOM 1479 O O . SER A 1 194 ? -56.011 -9.104 13.666 1.00 29.89 194 SER A O 1
ATOM 1481 N N . SER A 1 195 ? -56.569 -7.009 14.326 1.00 30.14 195 SER A N 1
ATOM 1482 C CA . SER A 1 195 ? -56.020 -6.837 15.673 1.00 30.14 195 SER A CA 1
ATOM 1483 C C . SER A 1 195 ? -55.876 -8.080 16.565 1.00 30.14 195 SER A C 1
ATOM 1485 O O . SER A 1 195 ? -56.838 -8.825 16.741 1.00 30.14 195 SER A O 1
ATOM 1487 N N . ALA A 1 196 ? -54.747 -8.159 17.279 1.00 31.67 196 ALA A N 1
ATOM 1488 C CA . ALA A 1 196 ? -54.712 -8.477 18.710 1.00 31.67 196 ALA A CA 1
ATOM 1489 C C . ALA A 1 196 ? -53.386 -7.994 19.331 1.00 31.67 196 ALA A C 1
ATOM 1491 O O . ALA A 1 196 ? -52.303 -8.372 18.888 1.00 31.67 196 ALA A O 1
ATOM 1492 N N . GLU A 1 197 ? -53.499 -7.134 20.341 1.00 31.41 197 GLU A N 1
ATOM 1493 C CA . GLU A 1 197 ? -52.413 -6.675 21.206 1.00 31.41 197 GLU A CA 1
ATOM 1494 C C . GLU A 1 197 ? -52.034 -7.708 22.284 1.00 31.41 197 GLU A C 1
ATOM 1496 O O . GLU A 1 197 ? -52.824 -8.586 22.628 1.00 31.41 197 GLU A O 1
ATOM 1501 N N . ALA A 1 198 ? -50.871 -7.440 22.896 1.00 27.22 198 ALA A N 1
ATOM 1502 C CA . ALA A 1 198 ? -50.470 -7.699 24.286 1.00 27.22 198 ALA A CA 1
ATOM 1503 C C . ALA A 1 198 ? -49.438 -8.816 24.517 1.00 27.22 198 ALA A C 1
ATOM 1505 O O . ALA A 1 198 ? -49.669 -9.989 24.242 1.00 27.22 198 ALA A O 1
ATOM 1506 N N . GLY A 1 199 ? -48.316 -8.438 25.146 1.00 24.39 199 GLY A N 1
ATOM 1507 C CA . GLY A 1 199 ? -47.431 -9.391 25.820 1.00 24.39 199 GLY A CA 1
ATOM 1508 C C . GLY A 1 199 ? -45.964 -8.981 25.899 1.00 24.39 199 GLY A C 1
ATOM 1509 O O . GLY A 1 199 ? -45.132 -9.496 25.168 1.00 24.39 199 GLY A O 1
ATOM 1510 N N . SER A 1 200 ? -45.656 -8.070 26.819 1.00 29.98 200 SER A N 1
ATOM 1511 C CA . SER A 1 200 ? -44.316 -7.720 27.301 1.00 29.98 200 SER A CA 1
ATOM 1512 C C . SER A 1 200 ? -43.379 -8.922 27.511 1.00 29.98 200 SER A C 1
ATOM 1514 O O . SER A 1 200 ? -43.664 -9.758 28.360 1.00 29.98 200 SER A O 1
ATOM 1516 N N . THR A 1 201 ? -42.187 -8.879 26.909 1.00 26.78 201 THR A N 1
ATOM 1517 C CA . THR A 1 201 ? -40.918 -9.153 27.611 1.00 26.78 201 THR A CA 1
ATOM 1518 C C . THR A 1 201 ? -39.793 -8.412 26.899 1.00 26.78 201 THR A C 1
ATOM 1520 O O . THR A 1 201 ? -39.376 -8.791 25.806 1.00 26.78 201 THR A O 1
ATOM 1523 N N . ALA A 1 202 ? -39.306 -7.341 27.525 1.00 32.16 202 ALA A N 1
ATOM 1524 C CA . ALA A 1 202 ? -38.063 -6.688 27.150 1.00 32.16 202 ALA A CA 1
ATOM 1525 C C . ALA A 1 202 ? -36.901 -7.663 27.386 1.00 32.16 202 ALA A C 1
ATOM 1527 O O . ALA A 1 202 ? -36.414 -7.815 28.505 1.00 32.16 202 ALA A O 1
ATOM 1528 N N . ALA A 1 203 ? -36.460 -8.343 26.331 1.00 26.59 203 ALA A N 1
ATOM 1529 C CA . ALA A 1 203 ? -35.135 -8.933 26.312 1.00 26.59 203 ALA A CA 1
ATOM 1530 C C . ALA A 1 203 ? -34.148 -7.790 26.060 1.00 26.59 203 ALA A C 1
ATOM 1532 O O . ALA A 1 203 ? -33.900 -7.407 24.916 1.00 26.59 203 ALA A O 1
ATOM 1533 N N . THR A 1 204 ? -33.629 -7.206 27.143 1.00 27.34 204 THR A N 1
ATOM 1534 C CA . THR A 1 204 ? -32.456 -6.330 27.107 1.00 27.34 204 THR A CA 1
ATOM 1535 C C . THR A 1 204 ? -31.308 -7.128 26.499 1.00 27.34 204 THR A C 1
ATOM 1537 O O . THR A 1 204 ? -30.592 -7.855 27.183 1.00 27.34 204 THR A O 1
ATOM 1540 N N . THR A 1 205 ? -31.174 -7.036 25.179 1.00 25.69 205 THR A N 1
ATOM 1541 C CA . THR A 1 205 ? -30.008 -7.524 24.457 1.00 25.69 205 THR A CA 1
ATOM 1542 C C . THR A 1 205 ? -28.889 -6.569 24.827 1.00 25.69 205 THR A C 1
ATOM 1544 O O . THR A 1 205 ? -28.890 -5.411 24.414 1.00 25.69 205 THR A O 1
ATOM 1547 N N . ILE A 1 206 ? -27.979 -7.018 25.689 1.00 30.39 206 ILE A N 1
ATOM 1548 C CA . ILE A 1 206 ? -26.748 -6.288 25.977 1.00 30.39 206 ILE A CA 1
ATOM 1549 C C . ILE A 1 206 ? -25.905 -6.377 24.702 1.00 30.39 206 ILE A C 1
ATOM 1551 O O . ILE A 1 206 ? -25.139 -7.316 24.505 1.00 30.39 206 ILE A O 1
ATOM 1555 N N . THR A 1 207 ? -26.105 -5.425 23.794 1.00 29.05 207 THR A N 1
ATOM 1556 C CA . THR A 1 207 ? -25.244 -5.223 22.633 1.00 29.05 207 THR A CA 1
ATOM 1557 C C . THR A 1 207 ? -23.933 -4.662 23.159 1.00 29.05 207 THR A C 1
ATOM 1559 O O . THR A 1 207 ? -23.837 -3.478 23.471 1.00 29.05 207 THR A O 1
ATOM 1562 N N . THR A 1 208 ? -22.919 -5.508 23.319 1.00 36.88 208 THR A N 1
ATOM 1563 C CA . THR A 1 208 ? -21.559 -5.045 23.606 1.00 36.88 208 THR A CA 1
ATOM 1564 C C . THR A 1 208 ? -21.023 -4.379 22.335 1.00 36.88 208 THR A C 1
ATOM 1566 O O . THR A 1 208 ? -20.399 -5.015 21.492 1.00 36.88 208 THR A O 1
ATOM 1569 N N . THR A 1 209 ? -21.364 -3.106 22.129 1.00 45.41 209 THR A N 1
ATOM 1570 C CA . THR A 1 209 ? -20.877 -2.291 21.012 1.00 45.41 209 THR A CA 1
ATOM 1571 C C . THR A 1 209 ? -19.401 -1.984 21.229 1.00 45.41 209 THR A C 1
ATOM 1573 O O . THR A 1 209 ? -19.064 -1.010 21.898 1.00 45.41 209 THR A O 1
ATOM 1576 N N . SER A 1 210 ? -18.510 -2.807 20.680 1.00 61.34 210 SER A N 1
ATOM 1577 C CA . SER A 1 210 ? -17.091 -2.458 20.601 1.00 61.34 210 SER A CA 1
ATOM 1578 C C . SER A 1 210 ? -16.925 -1.336 19.578 1.00 61.34 210 SER A C 1
ATOM 1580 O O . SER A 1 210 ? -17.272 -1.480 18.407 1.00 61.34 210 SER A O 1
ATOM 1582 N N . LYS A 1 211 ? -16.443 -0.182 20.027 1.00 79.56 211 LYS A N 1
ATOM 1583 C CA . LYS A 1 211 ? -16.176 0.980 19.178 1.00 79.56 211 LYS A CA 1
ATOM 1584 C C . LYS A 1 211 ? -14.857 0.750 18.440 1.00 79.56 211 LYS A C 1
ATOM 1586 O O . LYS A 1 211 ? -13.892 0.316 19.051 1.00 79.56 211 LYS A O 1
ATOM 1591 N N . VAL A 1 212 ? -14.780 1.025 17.138 1.00 85.38 212 VAL A N 1
ATOM 1592 C CA . VAL A 1 212 ? -13.500 0.964 16.404 1.00 85.38 212 VAL A CA 1
ATOM 1593 C C . VAL A 1 212 ? -12.949 2.373 16.218 1.00 85.38 212 VAL A C 1
ATOM 1595 O O . VAL A 1 212 ? -13.657 3.257 15.735 1.00 85.38 212 VAL A O 1
ATOM 1598 N N . ASN A 1 213 ? -11.688 2.580 16.594 1.00 90.94 213 ASN A N 1
ATOM 1599 C CA . ASN A 1 213 ? -10.933 3.800 16.328 1.00 90.94 213 ASN A CA 1
ATOM 1600 C C . ASN A 1 213 ? -9.874 3.529 15.253 1.00 90.94 213 ASN A C 1
ATOM 1602 O O . ASN A 1 213 ? -9.107 2.573 15.361 1.00 90.94 213 ASN A O 1
ATOM 1606 N N . VAL A 1 214 ? -9.827 4.369 14.219 1.00 93.06 214 VAL A N 1
ATOM 1607 C CA . VAL A 1 214 ? -8.825 4.257 13.156 1.00 93.06 214 VAL A CA 1
ATOM 1608 C C . VAL A 1 214 ? -7.632 5.156 13.476 1.00 93.06 214 VAL A C 1
ATOM 1610 O O . VAL A 1 214 ? -7.765 6.375 13.544 1.00 93.06 214 VAL A O 1
ATOM 1613 N N . HIS A 1 215 ? -6.455 4.554 13.648 1.00 93.19 215 HIS A N 1
ATOM 1614 C CA . HIS A 1 215 ? -5.212 5.258 13.966 1.00 93.19 215 HIS A CA 1
ATOM 1615 C C . HIS A 1 215 ? -4.536 5.865 12.729 1.00 93.19 215 HIS A C 1
ATOM 1617 O O . HIS A 1 215 ? -4.138 7.028 12.743 1.00 93.19 215 HIS A O 1
ATOM 1623 N N . ARG A 1 216 ? -4.385 5.075 11.659 1.00 95.50 216 ARG A N 1
ATOM 1624 C CA . ARG A 1 216 ? -3.778 5.474 10.377 1.00 95.50 216 ARG A CA 1
ATOM 1625 C C . ARG A 1 216 ? -4.538 4.842 9.219 1.00 95.50 216 ARG A C 1
ATOM 1627 O O . ARG A 1 216 ? -5.095 3.755 9.370 1.00 95.50 216 ARG A O 1
ATOM 1634 N N . ILE A 1 217 ? -4.517 5.502 8.063 1.00 97.62 217 ILE A N 1
ATOM 1635 C CA . ILE A 1 217 ? -5.171 5.036 6.838 1.00 97.62 217 ILE A CA 1
ATOM 1636 C C . ILE A 1 217 ? -4.103 4.716 5.792 1.00 97.62 217 ILE A C 1
ATOM 1638 O O . ILE A 1 217 ? -3.247 5.550 5.489 1.00 97.62 217 ILE A O 1
ATOM 1642 N N . PHE A 1 218 ? -4.176 3.516 5.223 1.00 98.56 218 PHE A N 1
ATOM 1643 C CA . PHE A 1 218 ? -3.292 3.047 4.166 1.00 98.56 218 PHE A CA 1
ATOM 1644 C C . PHE A 1 218 ? -4.081 2.726 2.905 1.00 98.56 218 PHE A C 1
ATOM 1646 O O . PHE A 1 218 ? -5.059 1.982 2.954 1.00 98.56 218 PHE A O 1
ATOM 1653 N N . LEU A 1 219 ? -3.620 3.234 1.768 1.00 98.75 219 LEU A N 1
ATOM 1654 C CA . LEU A 1 219 ? -4.091 2.829 0.454 1.00 98.75 219 LEU A CA 1
ATOM 1655 C C . LEU A 1 219 ? -3.131 1.783 -0.114 1.00 98.75 219 LEU A C 1
ATOM 1657 O O . LEU A 1 219 ? -1.967 2.084 -0.374 1.00 98.75 219 LEU A O 1
ATOM 1661 N N . ILE A 1 220 ? -3.619 0.558 -0.307 1.00 98.62 220 ILE A N 1
ATOM 1662 C CA . ILE A 1 220 ? -2.785 -0.596 -0.694 1.00 98.62 220 ILE A CA 1
ATOM 1663 C C . ILE A 1 220 ? -3.075 -1.091 -2.124 1.00 98.62 220 ILE A C 1
ATOM 1665 O O . ILE A 1 220 ? -2.749 -2.219 -2.497 1.00 98.62 220 ILE A O 1
ATOM 1669 N N . GLY A 1 221 ? -3.721 -0.241 -2.929 1.00 94.69 221 GLY A N 1
ATOM 1670 C CA . GLY A 1 221 ? -3.910 -0.432 -4.367 1.00 94.69 221 GLY A CA 1
ATOM 1671 C C . GLY A 1 221 ? -5.281 -0.963 -4.779 1.00 94.69 221 GLY A C 1
ATOM 1672 O O . GLY A 1 221 ? -6.209 -1.047 -3.985 1.00 94.69 221 GLY A O 1
ATOM 1673 N N . GLY A 1 222 ? -5.480 -1.373 -6.032 1.00 95.25 222 GLY A N 1
ATOM 1674 C CA . GLY A 1 222 ? -4.502 -1.453 -7.129 1.00 95.25 222 GLY A CA 1
ATOM 1675 C C . GLY A 1 222 ? -4.393 -0.182 -7.978 1.00 95.25 222 GLY A C 1
ATOM 1676 O O . GLY A 1 222 ? -4.790 0.890 -7.532 1.00 95.25 222 GLY A O 1
ATOM 1677 N N . ALA A 1 223 ? -3.896 -0.323 -9.214 1.00 97.31 223 ALA A N 1
ATOM 1678 C CA . ALA A 1 223 ? -3.547 0.776 -10.130 1.00 97.31 223 ALA A CA 1
ATOM 1679 C C . ALA A 1 223 ? -4.569 1.925 -10.190 1.00 97.31 223 ALA A C 1
ATOM 1681 O O . ALA A 1 223 ? -4.194 3.076 -10.012 1.00 97.31 223 ALA A O 1
ATOM 1682 N N . GLN A 1 224 ? -5.860 1.617 -10.368 1.00 97.62 224 GLN A N 1
ATOM 1683 C CA . GLN A 1 224 ? -6.918 2.637 -10.453 1.00 97.62 224 GLN A CA 1
ATOM 1684 C C . GLN A 1 224 ? -7.043 3.472 -9.173 1.00 97.62 224 GLN A C 1
ATOM 1686 O O . GLN A 1 224 ? -7.194 4.687 -9.240 1.00 97.62 224 GLN A O 1
ATOM 1691 N N . LEU A 1 225 ? -6.968 2.824 -8.007 1.00 98.25 225 LEU A N 1
ATOM 1692 C CA . LEU A 1 225 ? -7.012 3.542 -6.738 1.00 98.25 225 LEU A CA 1
ATOM 1693 C C . LEU A 1 225 ? -5.707 4.277 -6.465 1.00 98.25 225 LEU A C 1
ATOM 1695 O O . LEU A 1 225 ? -5.759 5.373 -5.930 1.00 98.25 225 LEU A O 1
ATOM 1699 N N . TYR A 1 226 ? -4.553 3.717 -6.838 1.00 98.62 226 TYR A N 1
ATOM 1700 C CA . TYR A 1 226 ? -3.295 4.456 -6.741 1.00 98.62 226 TYR A CA 1
ATOM 1701 C C . TYR A 1 226 ? -3.334 5.733 -7.578 1.00 98.62 226 TYR A C 1
ATOM 1703 O O . TYR A 1 226 ? -2.896 6.769 -7.100 1.00 98.62 226 TYR A O 1
ATOM 1711 N N . GLU A 1 227 ? -3.917 5.696 -8.775 1.00 98.38 227 GLU A N 1
ATOM 1712 C CA . GLU A 1 227 ? -4.071 6.882 -9.620 1.00 98.38 227 GLU A CA 1
ATOM 1713 C C . GLU A 1 227 ? -4.919 7.971 -8.953 1.00 98.38 227 GLU A C 1
ATOM 1715 O O . GLU A 1 227 ? -4.567 9.149 -8.967 1.00 98.38 227 GLU A O 1
ATOM 1720 N N . GLU A 1 228 ? -6.039 7.584 -8.344 1.00 98.00 228 GLU A N 1
ATOM 1721 C CA . GLU A 1 228 ? -6.893 8.500 -7.587 1.00 98.00 228 GLU A CA 1
ATOM 1722 C C . GLU A 1 228 ? -6.192 9.008 -6.317 1.00 98.00 228 GLU A C 1
ATOM 1724 O O . GLU A 1 228 ? -6.198 10.206 -6.038 1.00 98.00 228 GLU A O 1
ATOM 1729 N N . GLY A 1 229 ? -5.514 8.116 -5.594 1.00 97.94 229 GLY A N 1
ATOM 1730 C CA . GLY A 1 229 ? -4.823 8.419 -4.348 1.00 97.94 229 GLY A CA 1
ATOM 1731 C C . GLY A 1 229 ? -3.627 9.351 -4.522 1.00 97.94 229 GLY A C 1
ATOM 1732 O O . GLY A 1 229 ? -3.477 10.278 -3.734 1.00 97.94 229 GLY A O 1
ATOM 1733 N N . LEU A 1 230 ? -2.824 9.159 -5.574 1.00 98.19 230 LEU A N 1
ATOM 1734 C CA . LEU A 1 230 ? -1.697 10.037 -5.911 1.00 98.19 230 LEU A CA 1
ATOM 1735 C C . LEU A 1 230 ? -2.164 11.461 -6.243 1.00 98.19 230 LEU A C 1
ATOM 1737 O O . LEU A 1 230 ? -1.487 12.423 -5.905 1.00 98.19 230 LEU A O 1
ATOM 1741 N N . ARG A 1 231 ? -3.345 11.617 -6.858 1.00 96.81 231 ARG A N 1
ATOM 1742 C CA . ARG A 1 231 ? -3.928 12.940 -7.144 1.00 96.81 231 ARG A CA 1
ATOM 1743 C C . ARG A 1 231 ? -4.529 13.617 -5.911 1.00 96.81 231 ARG A C 1
ATOM 1745 O O . ARG A 1 231 ? -4.663 14.840 -5.897 1.00 96.81 231 ARG A O 1
ATOM 1752 N N . SER A 1 232 ? -4.928 12.850 -4.898 1.00 96.25 232 SER A N 1
ATOM 1753 C CA . SER A 1 232 ? -5.603 13.386 -3.714 1.00 96.25 232 SER A CA 1
ATOM 1754 C C . SER A 1 232 ? -4.639 14.170 -2.835 1.00 96.25 232 SER A C 1
ATOM 1756 O O . SER A 1 232 ? -3.565 13.671 -2.509 1.00 96.25 232 SER A O 1
ATOM 1758 N N . ILE A 1 233 ? -5.047 15.363 -2.390 1.00 95.12 233 ILE A N 1
ATOM 1759 C CA . ILE A 1 233 ? -4.292 16.200 -1.440 1.00 95.12 233 ILE A CA 1
ATOM 1760 C C . ILE A 1 233 ? -4.108 15.554 -0.062 1.00 95.12 233 ILE A C 1
ATOM 1762 O O . ILE A 1 233 ? -3.178 15.904 0.660 1.00 95.12 233 ILE A O 1
ATOM 1766 N N . ASP A 1 234 ? -4.962 14.589 0.281 1.00 95.69 234 ASP A N 1
ATOM 1767 C CA . ASP A 1 234 ? -4.940 13.903 1.571 1.00 95.69 234 ASP A CA 1
ATOM 1768 C C . ASP A 1 234 ? -3.800 12.857 1.659 1.00 95.69 234 ASP A C 1
ATOM 1770 O O . ASP A 1 234 ? -3.413 12.438 2.759 1.00 95.69 234 ASP A O 1
ATOM 1774 N N . CYS A 1 235 ? -3.205 12.460 0.523 1.00 97.75 235 CYS A N 1
ATOM 1775 C CA . CYS A 1 235 ? -2.072 11.536 0.488 1.00 97.75 235 CYS A CA 1
ATOM 1776 C C . CYS A 1 235 ? -0.778 12.235 0.924 1.00 97.75 235 CYS A C 1
ATOM 1778 O O . CYS A 1 235 ? -0.214 13.046 0.183 1.00 97.75 235 CYS A O 1
ATOM 1780 N N . SER A 1 236 ? -0.287 11.874 2.109 1.00 96.81 236 SER A N 1
ATOM 1781 C CA . SER A 1 236 ? 0.879 12.498 2.747 1.00 96.81 236 SER A CA 1
ATOM 1782 C C . SER A 1 236 ? 2.206 11.819 2.404 1.00 96.81 236 SER A C 1
ATOM 1784 O O . SER A 1 236 ? 3.217 12.498 2.231 1.00 96.81 236 SER A O 1
ATOM 1786 N N . HIS A 1 237 ? 2.196 10.488 2.298 1.00 97.81 237 HIS A N 1
ATOM 1787 C CA . HIS A 1 237 ? 3.397 9.675 2.106 1.00 97.81 237 HIS A CA 1
ATOM 1788 C C . HIS A 1 237 ? 3.143 8.535 1.120 1.00 97.81 237 HIS A C 1
ATOM 1790 O O . HIS A 1 237 ? 2.029 8.006 1.047 1.00 97.81 237 HIS A O 1
ATOM 1796 N N . ILE A 1 238 ? 4.198 8.108 0.430 1.00 98.69 238 ILE A N 1
ATOM 1797 C CA . ILE A 1 238 ? 4.232 6.863 -0.342 1.00 98.69 238 ILE A CA 1
ATOM 1798 C C . ILE A 1 238 ? 5.345 6.000 0.243 1.00 98.69 238 ILE A C 1
ATOM 1800 O O . ILE A 1 238 ? 6.520 6.346 0.144 1.00 98.69 238 ILE A O 1
ATOM 1804 N N . PHE A 1 239 ? 4.971 4.884 0.858 1.00 98.69 239 PHE A N 1
ATOM 1805 C CA . PHE A 1 239 ? 5.885 3.844 1.308 1.00 98.69 239 PHE A CA 1
ATOM 1806 C C . PHE A 1 239 ? 6.067 2.845 0.176 1.00 98.69 239 PHE A C 1
ATOM 1808 O O . PHE A 1 239 ? 5.138 2.109 -0.168 1.00 98.69 239 PHE A O 1
ATOM 1815 N N . MET A 1 240 ? 7.249 2.856 -0.430 1.00 98.56 240 MET A N 1
ATOM 1816 C CA . MET A 1 240 ? 7.514 2.098 -1.638 1.00 98.56 240 MET A CA 1
ATOM 1817 C C . MET A 1 240 ? 8.613 1.067 -1.421 1.00 98.56 240 MET A C 1
ATOM 1819 O O . MET A 1 240 ? 9.724 1.400 -1.032 1.00 98.56 240 MET A O 1
ATOM 1823 N N . THR A 1 241 ? 8.331 -0.187 -1.752 1.00 98.50 241 THR A N 1
ATOM 1824 C CA . THR A 1 241 ? 9.378 -1.186 -1.969 1.00 98.50 241 THR A CA 1
ATOM 1825 C C . THR A 1 241 ? 9.830 -1.071 -3.419 1.00 98.50 241 THR A C 1
ATOM 1827 O O . THR A 1 241 ? 9.080 -1.408 -4.346 1.00 98.50 241 THR A O 1
ATOM 1830 N N . ARG A 1 242 ? 11.044 -0.554 -3.643 1.00 98.19 242 ARG A N 1
ATOM 1831 C CA . ARG A 1 242 ? 11.609 -0.424 -4.986 1.00 98.19 242 ARG A CA 1
ATOM 1832 C C . ARG A 1 242 ? 12.410 -1.658 -5.353 1.00 98.19 242 ARG A C 1
ATOM 1834 O O . ARG A 1 242 ? 13.511 -1.851 -4.855 1.00 98.19 242 ARG A O 1
ATOM 1841 N N . ILE A 1 243 ? 11.874 -2.466 -6.262 1.00 98.38 243 ILE A N 1
ATOM 1842 C CA . ILE A 1 243 ? 12.539 -3.667 -6.766 1.00 98.38 243 ILE A CA 1
ATOM 1843 C C . ILE A 1 243 ? 13.467 -3.282 -7.916 1.00 98.38 243 ILE A C 1
ATOM 1845 O O . ILE A 1 243 ? 13.033 -2.715 -8.914 1.00 98.38 243 ILE A O 1
ATOM 1849 N N . GLN A 1 244 ? 14.749 -3.607 -7.777 1.00 97.56 244 GLN A N 1
ATOM 1850 C CA . GLN A 1 244 ? 15.826 -3.296 -8.720 1.00 97.56 244 GLN A CA 1
ATOM 1851 C C . GLN A 1 244 ? 15.909 -4.334 -9.846 1.00 97.56 244 GLN A C 1
ATOM 1853 O O . GLN A 1 244 ? 16.960 -4.896 -10.144 1.00 97.56 244 GLN A O 1
ATOM 1858 N N . SER A 1 245 ? 14.762 -4.635 -10.440 1.00 95.81 245 SER A N 1
ATOM 1859 C CA . SER A 1 245 ? 14.629 -5.510 -11.597 1.00 95.81 245 SER A CA 1
ATOM 1860 C C . SER A 1 245 ? 13.484 -4.994 -12.461 1.00 95.81 245 SER A C 1
ATOM 1862 O O . SER A 1 245 ? 12.706 -4.149 -12.020 1.00 95.81 245 SER A O 1
ATOM 1864 N N . THR A 1 246 ? 13.378 -5.502 -13.679 1.00 96.38 246 THR A N 1
ATOM 1865 C CA . THR A 1 246 ? 12.200 -5.317 -14.525 1.00 96.38 246 THR A CA 1
ATOM 1866 C C . THR A 1 246 ? 11.621 -6.692 -14.789 1.00 96.38 246 THR A C 1
ATOM 1868 O O . THR A 1 246 ? 12.315 -7.577 -15.291 1.00 96.38 246 THR A O 1
ATOM 1871 N N . VAL A 1 247 ? 10.365 -6.888 -14.409 1.00 95.44 247 VAL A N 1
ATOM 1872 C CA . VAL A 1 247 ? 9.652 -8.157 -14.563 1.00 95.44 247 VAL A CA 1
ATOM 1873 C C . VAL A 1 247 ? 8.438 -7.966 -15.459 1.00 95.44 247 VAL A C 1
ATOM 1875 O O . VAL A 1 247 ? 7.916 -6.864 -15.603 1.00 95.44 247 VAL A O 1
ATOM 1878 N N . GLU A 1 248 ? 7.967 -9.048 -16.073 1.00 97.44 248 GLU A N 1
ATOM 1879 C CA . GLU A 1 248 ? 6.745 -9.000 -16.872 1.00 97.44 248 GLU A CA 1
ATOM 1880 C C . GLU A 1 248 ? 5.559 -8.564 -15.995 1.00 97.44 248 GLU A C 1
ATOM 1882 O O . GLU A 1 248 ? 5.234 -9.216 -15.000 1.00 97.44 248 GLU A O 1
ATOM 1887 N N . CYS A 1 249 ? 4.922 -7.456 -16.372 1.00 97.50 249 CYS A N 1
ATOM 1888 C CA . CYS A 1 249 ? 3.759 -6.890 -15.698 1.00 97.50 249 CYS A CA 1
ATOM 1889 C C . CYS A 1 249 ? 2.686 -6.510 -16.723 1.00 97.50 249 CYS A C 1
ATOM 1891 O O . CYS A 1 249 ? 2.997 -6.086 -17.835 1.00 97.50 249 CYS A O 1
ATOM 1893 N N . ASP A 1 250 ? 1.419 -6.625 -16.327 1.00 97.62 250 ASP A N 1
ATOM 1894 C CA . ASP A 1 250 ? 0.259 -6.112 -17.075 1.00 97.62 250 ASP A CA 1
ATOM 1895 C C . ASP A 1 250 ? -0.441 -4.950 -16.356 1.00 97.62 250 ASP A C 1
ATOM 1897 O O . ASP A 1 250 ? -1.325 -4.295 -16.909 1.00 97.62 250 ASP A O 1
ATOM 1901 N N . THR A 1 251 ? -0.037 -4.694 -15.113 1.00 97.69 251 THR A N 1
ATOM 1902 C CA . THR A 1 251 ? -0.596 -3.672 -14.244 1.00 97.69 251 THR A CA 1
ATOM 1903 C C . THR A 1 251 ? 0.541 -2.817 -13.707 1.00 97.69 251 THR A C 1
ATOM 1905 O O . THR A 1 251 ? 1.503 -3.343 -13.144 1.00 97.69 251 THR A O 1
ATOM 1908 N N . PHE A 1 252 ? 0.406 -1.500 -13.842 1.00 98.38 252 PHE A N 1
ATOM 1909 C CA . PHE A 1 252 ? 1.461 -0.537 -13.537 1.00 98.38 252 PHE A CA 1
ATOM 1910 C C . PHE A 1 252 ? 0.979 0.510 -12.526 1.00 98.38 252 PHE A C 1
ATOM 1912 O O . PHE A 1 252 ? -0.202 0.869 -12.495 1.00 98.38 252 PHE A O 1
ATOM 1919 N N . LEU A 1 253 ? 1.893 0.971 -11.676 1.00 98.31 253 LEU A N 1
ATOM 1920 C CA . LEU A 1 253 ? 1.724 2.145 -10.832 1.00 98.31 253 LEU A CA 1
ATOM 1921 C C . LEU A 1 253 ? 1.776 3.399 -11.724 1.00 98.31 253 LEU A C 1
ATOM 1923 O O . LEU A 1 253 ? 2.676 3.494 -12.557 1.00 98.31 253 LEU A O 1
ATOM 1927 N N . PRO A 1 254 ? 0.850 4.358 -11.565 1.00 97.69 254 PRO A N 1
ATOM 1928 C CA . PRO A 1 254 ? 0.937 5.639 -12.258 1.00 97.69 254 PRO A CA 1
ATOM 1929 C C . PRO A 1 254 ? 2.196 6.416 -11.867 1.00 97.69 254 PRO A C 1
ATOM 1931 O O . PRO A 1 254 ? 2.700 6.272 -10.752 1.00 97.69 254 PRO A O 1
ATOM 1934 N N . ASP A 1 255 ? 2.670 7.278 -12.764 1.00 97.00 255 ASP A N 1
ATOM 1935 C CA . ASP A 1 255 ? 3.876 8.063 -12.518 1.00 97.00 255 ASP A CA 1
ATOM 1936 C C . ASP A 1 255 ? 3.715 8.986 -11.304 1.00 97.00 255 ASP A C 1
ATOM 1938 O O . ASP A 1 255 ? 2.767 9.771 -11.194 1.00 97.00 255 ASP A O 1
ATOM 1942 N N . ILE A 1 256 ? 4.684 8.903 -10.393 1.00 97.62 256 ILE A N 1
ATOM 1943 C CA . ILE A 1 256 ? 4.782 9.787 -9.236 1.00 97.62 256 ILE A CA 1
ATOM 1944 C C . ILE A 1 256 ? 5.440 11.082 -9.708 1.00 97.62 256 ILE A C 1
ATOM 1946 O O . ILE A 1 256 ? 6.611 11.095 -10.084 1.00 97.62 256 ILE A O 1
ATOM 1950 N N . LYS A 1 257 ? 4.691 12.184 -9.695 1.00 96.62 257 LYS A N 1
ATOM 1951 C CA . LYS A 1 257 ? 5.212 13.477 -10.144 1.00 96.62 257 LYS A CA 1
ATOM 1952 C C . LYS A 1 257 ? 6.102 14.108 -9.081 1.00 96.62 257 LYS A C 1
ATOM 1954 O O . LYS A 1 257 ? 5.646 14.369 -7.970 1.00 96.62 257 LYS A O 1
ATOM 1959 N N . GLU A 1 258 ? 7.318 14.482 -9.465 1.00 95.38 258 GLU A N 1
ATOM 1960 C CA . GLU A 1 258 ? 8.275 15.173 -8.584 1.00 95.38 258 GLU A CA 1
ATOM 1961 C C . GLU A 1 258 ? 7.776 16.537 -8.076 1.00 95.38 258 GLU A C 1
ATOM 1963 O O . GLU A 1 258 ? 8.207 17.019 -7.028 1.00 95.38 258 GLU A O 1
ATOM 1968 N N . SER A 1 259 ? 6.843 17.160 -8.805 1.00 96.31 259 SER A N 1
ATOM 1969 C CA . SER A 1 259 ? 6.184 18.400 -8.389 1.00 96.31 259 SER A CA 1
ATOM 1970 C C . SER A 1 259 ? 5.224 18.213 -7.212 1.00 96.31 259 SER A C 1
ATOM 1972 O O . SER A 1 259 ? 4.909 19.186 -6.539 1.00 96.31 259 SER A O 1
ATOM 1974 N N . GLU A 1 260 ? 4.724 16.994 -6.999 1.00 97.19 260 GLU A N 1
ATOM 1975 C CA . GLU A 1 260 ? 3.749 16.659 -5.953 1.00 97.19 260 GLU A CA 1
ATOM 1976 C C . GLU A 1 260 ? 4.393 15.831 -4.831 1.00 97.19 260 GLU A C 1
ATOM 1978 O O . GLU A 1 260 ? 3.992 15.949 -3.675 1.00 97.19 260 GLU A O 1
ATOM 1983 N N . TYR A 1 261 ? 5.411 15.023 -5.151 1.00 98.25 261 TYR A N 1
ATOM 1984 C CA . TYR A 1 261 ? 6.086 14.128 -4.215 1.00 98.25 261 TYR A CA 1
ATOM 1985 C C . TYR A 1 261 ? 7.601 14.132 -4.410 1.00 98.25 261 TYR A C 1
ATOM 1987 O O . TYR A 1 261 ? 8.094 13.931 -5.516 1.00 98.25 261 TYR A O 1
ATOM 1995 N N . LYS A 1 262 ? 8.354 14.257 -3.317 1.00 98.00 262 LYS A N 1
ATOM 1996 C CA . LYS A 1 262 ? 9.815 14.131 -3.308 1.00 98.00 262 LYS A CA 1
ATOM 1997 C C . LYS A 1 262 ? 10.242 12.828 -2.658 1.00 98.00 262 LYS A C 1
ATOM 1999 O O . LYS A 1 262 ? 9.851 12.540 -1.528 1.00 98.00 262 LYS A O 1
ATOM 2004 N N . LEU A 1 263 ? 11.082 12.077 -3.365 1.00 97.94 263 LEU A N 1
ATOM 2005 C CA . LEU A 1 263 ? 11.790 10.928 -2.815 1.00 97.94 263 LEU A CA 1
ATOM 2006 C C . LEU A 1 263 ? 12.760 11.399 -1.726 1.00 97.94 263 LEU A C 1
ATOM 2008 O O . LEU A 1 263 ? 13.601 12.264 -1.976 1.00 97.94 263 LEU A O 1
ATOM 2012 N N . LEU A 1 264 ? 12.665 10.809 -0.537 1.00 96.75 264 LEU A N 1
ATOM 2013 C CA . LEU A 1 264 ? 13.683 10.977 0.490 1.00 96.75 264 LEU A CA 1
ATOM 2014 C C . LEU A 1 264 ? 14.931 10.163 0.116 1.00 96.75 264 LEU A C 1
ATOM 2016 O O . LEU A 1 264 ? 14.791 8.986 -0.239 1.00 96.75 264 LEU A O 1
ATOM 2020 N N . PRO A 1 265 ? 16.149 10.726 0.241 1.00 94.75 265 PRO A N 1
ATOM 2021 C CA . PRO A 1 265 ? 17.390 9.969 0.085 1.00 94.75 265 PRO A CA 1
ATOM 2022 C C . PRO A 1 265 ? 17.369 8.668 0.897 1.00 94.75 265 PRO A C 1
ATOM 2024 O O . PRO A 1 265 ? 16.792 8.630 1.980 1.00 94.75 265 PRO A O 1
ATOM 2027 N N . GLY A 1 266 ? 18.022 7.604 0.417 1.00 91.06 266 GLY A N 1
ATOM 2028 C CA . GLY A 1 266 ? 17.974 6.273 1.051 1.00 91.06 266 GLY A CA 1
ATOM 2029 C C . GLY A 1 266 ? 18.177 6.272 2.581 1.00 91.06 266 GLY A C 1
ATOM 2030 O O . GLY A 1 266 ? 17.325 5.741 3.297 1.00 91.06 266 GLY A O 1
ATOM 2031 N N . PRO A 1 267 ? 19.228 6.923 3.122 1.00 94.81 267 PRO A N 1
ATOM 2032 C CA . PRO A 1 267 ? 19.430 7.022 4.572 1.00 94.81 267 PRO A CA 1
ATOM 2033 C C . PRO A 1 267 ? 18.301 7.755 5.316 1.00 94.81 267 PRO A C 1
ATOM 2035 O O . PRO A 1 267 ? 17.951 7.388 6.439 1.00 94.81 267 PRO A O 1
ATOM 2038 N N . GLU A 1 268 ? 17.704 8.772 4.691 1.00 96.19 268 GLU A N 1
ATOM 2039 C CA . GLU A 1 268 ? 16.578 9.525 5.254 1.00 96.19 268 GLU A CA 1
ATOM 2040 C C . GLU A 1 268 ? 15.278 8.720 5.199 1.00 96.19 268 GLU A C 1
ATOM 2042 O O . GLU A 1 268 ? 14.547 8.702 6.185 1.00 96.19 268 GLU A O 1
ATOM 2047 N N . SER A 1 269 ? 15.023 7.995 4.102 1.00 96.81 269 SER A N 1
ATOM 2048 C CA . SER A 1 269 ? 13.912 7.039 3.988 1.00 96.81 269 SER A CA 1
ATOM 2049 C C . SER A 1 269 ? 13.970 6.000 5.109 1.00 96.81 269 SER A C 1
ATOM 2051 O O . SER A 1 269 ? 12.983 5.769 5.805 1.00 96.81 269 SER A O 1
ATOM 2053 N N . HIS A 1 270 ? 15.146 5.411 5.332 1.00 96.50 270 HIS A N 1
ATOM 2054 C CA . HIS A 1 270 ? 15.360 4.431 6.391 1.00 96.50 270 HIS A CA 1
ATOM 2055 C C . HIS A 1 270 ? 15.125 5.035 7.786 1.00 96.50 270 HIS A C 1
ATOM 2057 O O . HIS A 1 270 ? 14.297 4.525 8.542 1.00 96.50 270 HIS A O 1
ATOM 2063 N N . THR A 1 271 ? 15.754 6.178 8.085 1.00 97.12 271 THR A N 1
ATOM 2064 C CA . THR A 1 271 ? 15.565 6.896 9.361 1.00 97.12 271 THR A CA 1
ATOM 2065 C C . THR A 1 271 ? 14.095 7.262 9.595 1.00 97.12 271 THR A C 1
ATOM 2067 O O . THR A 1 271 ? 13.579 7.153 10.712 1.00 97.12 271 THR A O 1
ATOM 2070 N N . PHE A 1 272 ? 13.392 7.682 8.539 1.00 97.44 272 PHE A N 1
ATOM 2071 C CA . PHE A 1 272 ? 11.970 7.992 8.593 1.00 97.44 272 PHE A CA 1
ATOM 2072 C C . PHE A 1 272 ? 11.151 6.760 8.984 1.00 97.44 272 PHE A C 1
ATOM 2074 O O . PHE A 1 272 ? 10.330 6.846 9.896 1.00 97.44 272 PHE A O 1
ATOM 2081 N N . LEU A 1 273 ? 11.368 5.619 8.322 1.00 97.25 273 LEU A N 1
ATOM 2082 C CA . LEU A 1 273 ? 10.618 4.385 8.569 1.00 97.25 273 LEU A CA 1
ATOM 2083 C C . LEU A 1 273 ? 10.821 3.865 9.996 1.00 97.25 273 LEU A C 1
ATOM 2085 O O . LEU A 1 273 ? 9.842 3.497 10.648 1.00 97.25 273 LEU A O 1
ATOM 2089 N N . GLU A 1 274 ? 12.052 3.893 10.509 1.00 96.25 274 GLU A N 1
ATOM 2090 C CA . GLU A 1 274 ? 12.336 3.488 11.892 1.00 96.25 274 GLU A CA 1
ATOM 2091 C C . GLU A 1 274 ? 11.609 4.376 12.901 1.00 96.25 274 GLU A C 1
ATOM 2093 O O . GLU A 1 274 ? 10.944 3.884 13.815 1.00 96.25 274 GLU A O 1
ATOM 2098 N N . LYS A 1 275 ? 11.648 5.698 12.697 1.00 95.94 275 LYS A N 1
ATOM 2099 C CA . LYS A 1 275 ? 10.912 6.653 13.533 1.00 95.94 275 LYS A CA 1
ATOM 2100 C C . LYS A 1 275 ? 9.397 6.465 13.421 1.00 95.94 275 LYS A C 1
ATOM 2102 O O . LYS A 1 275 ? 8.688 6.567 14.423 1.00 95.94 275 LYS A O 1
ATOM 2107 N N . TYR A 1 276 ? 8.895 6.197 12.217 1.00 95.06 276 TYR A N 1
ATOM 2108 C CA . TYR A 1 276 ? 7.471 6.017 11.937 1.00 95.06 276 TYR A CA 1
ATOM 2109 C C . TYR A 1 276 ? 6.894 4.760 12.608 1.00 95.06 276 TYR A C 1
ATOM 2111 O O . TYR A 1 276 ? 5.743 4.780 13.066 1.00 95.06 276 TYR A O 1
ATOM 2119 N N . LEU A 1 277 ? 7.692 3.687 12.676 1.00 94.56 277 LEU A N 1
ATOM 2120 C CA . 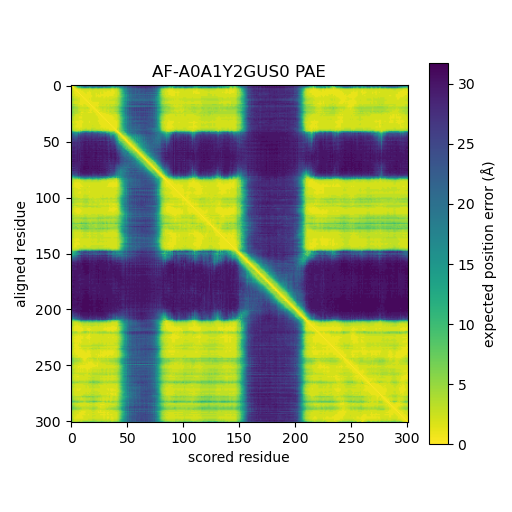LEU A 1 277 ? 7.334 2.393 13.270 1.00 94.56 277 LEU A CA 1
ATOM 2121 C C . LEU A 1 277 ? 7.745 2.247 14.740 1.00 94.56 277 LEU A C 1
ATOM 2123 O O . LEU A 1 277 ? 7.199 1.382 15.426 1.00 94.56 277 LEU A O 1
ATOM 2127 N N . GLN A 1 278 ? 8.659 3.097 15.220 1.00 93.56 278 GLN A N 1
ATOM 2128 C CA . GLN A 1 278 ? 9.316 2.992 16.528 1.00 93.56 278 GLN A CA 1
ATOM 2129 C C . GLN A 1 278 ? 10.023 1.644 16.732 1.00 93.56 278 GLN A C 1
ATOM 2131 O O . GLN A 1 278 ? 10.052 1.094 17.831 1.00 93.56 278 GLN A O 1
ATOM 2136 N N . GLU A 1 279 ? 10.571 1.101 15.649 1.00 92.25 279 GLU A N 1
ATOM 2137 C CA . GLU A 1 279 ? 11.264 -0.183 15.609 1.00 92.25 279 GLU A CA 1
ATOM 2138 C C . GLU A 1 279 ? 12.342 -0.162 14.522 1.00 92.25 279 GLU A C 1
ATOM 2140 O O . GLU A 1 279 ? 12.183 0.561 13.537 1.00 92.25 279 GLU A O 1
ATOM 2145 N N . PRO A 1 280 ? 13.377 -1.011 14.636 1.00 94.12 280 PRO A N 1
ATOM 2146 C CA . PRO A 1 280 ? 14.337 -1.205 13.562 1.00 94.12 280 PRO A CA 1
ATOM 2147 C C . PRO A 1 280 ? 13.672 -1.706 12.274 1.00 94.12 280 PRO A C 1
ATOM 2149 O O . PRO A 1 280 ? 12.777 -2.569 12.292 1.00 94.12 280 PRO A O 1
ATOM 2152 N N . VAL A 1 281 ? 14.154 -1.189 11.148 1.00 94.88 281 VAL A N 1
ATOM 2153 C CA . VAL A 1 281 ? 13.741 -1.576 9.793 1.00 94.88 281 VAL A CA 1
ATOM 2154 C C . VAL A 1 281 ? 14.987 -2.001 9.027 1.00 94.88 281 VAL A C 1
ATOM 2156 O O . VAL A 1 281 ? 16.049 -1.432 9.211 1.00 94.88 281 VAL A O 1
ATOM 2159 N N . GLU A 1 282 ? 14.903 -3.014 8.169 1.00 93.62 282 GLU A N 1
ATOM 2160 C CA . GLU A 1 282 ? 16.049 -3.365 7.323 1.00 93.62 282 GLU A CA 1
ATOM 2161 C C . GLU A 1 282 ? 16.323 -2.203 6.348 1.00 93.62 282 GLU A C 1
ATOM 2163 O O . GLU A 1 282 ? 15.423 -1.777 5.624 1.00 93.62 282 GLU A O 1
ATOM 2168 N N . GLY A 1 283 ? 17.527 -1.630 6.402 1.00 90.00 283 GLY A N 1
ATOM 2169 C CA . GLY A 1 283 ? 17.936 -0.484 5.588 1.00 90.00 283 GLY A CA 1
ATOM 2170 C C . GLY A 1 283 ? 18.839 -0.879 4.421 1.00 90.00 283 GLY A C 1
ATOM 2171 O O . GLY A 1 283 ? 19.466 -1.937 4.434 1.00 90.00 283 GLY A O 1
ATOM 2172 N N . GLY A 1 284 ? 18.943 0.005 3.427 1.00 93.94 284 GLY A N 1
ATOM 2173 C CA . GLY A 1 284 ? 19.755 -0.223 2.232 1.00 93.94 284 GLY A CA 1
ATOM 2174 C C . GLY A 1 284 ? 19.164 -1.277 1.293 1.00 93.94 284 GLY A C 1
ATOM 2175 O O . GLY A 1 284 ? 17.955 -1.511 1.279 1.00 93.94 284 GLY A O 1
ATOM 2176 N N . ILE A 1 285 ? 20.031 -1.892 0.484 1.00 97.00 285 ILE A N 1
ATOM 2177 C CA . ILE A 1 285 ? 19.623 -2.906 -0.490 1.00 97.00 285 ILE A CA 1
ATOM 2178 C C . ILE A 1 285 ? 19.451 -4.255 0.202 1.00 97.00 285 ILE A C 1
ATOM 2180 O O . ILE A 1 285 ? 20.401 -4.832 0.728 1.00 97.00 285 ILE A O 1
ATOM 2184 N N . ILE A 1 286 ? 18.231 -4.769 0.142 1.00 97.50 286 ILE A N 1
ATOM 2185 C CA . ILE A 1 286 ? 17.824 -6.075 0.636 1.00 97.50 286 ILE A CA 1
ATOM 2186 C C . ILE A 1 286 ? 17.884 -7.061 -0.521 1.00 97.50 286 ILE A C 1
ATOM 2188 O O . ILE A 1 286 ? 17.257 -6.864 -1.563 1.00 97.50 286 ILE A O 1
ATOM 2192 N N . GLU A 1 287 ? 18.621 -8.148 -0.325 1.00 97.50 287 GLU A N 1
ATOM 2193 C CA . GLU A 1 287 ? 18.691 -9.250 -1.279 1.00 97.50 287 GLU A CA 1
ATOM 2194 C C . GLU A 1 287 ? 17.791 -10.403 -0.806 1.00 97.50 287 GLU A C 1
ATOM 2196 O O . GLU A 1 287 ? 17.936 -10.915 0.310 1.00 97.50 287 GLU A O 1
ATOM 2201 N N . GLU A 1 288 ? 16.843 -10.817 -1.650 1.00 96.19 288 GLU A N 1
ATOM 2202 C CA . GLU A 1 288 ? 15.991 -11.986 -1.419 1.00 96.19 288 GLU A CA 1
ATOM 2203 C C . GLU A 1 288 ? 15.886 -12.823 -2.704 1.00 96.19 288 GLU A C 1
ATOM 2205 O O . GLU A 1 288 ? 15.138 -12.521 -3.638 1.00 96.19 288 GLU A O 1
ATOM 2210 N N . GLY A 1 289 ? 16.660 -13.910 -2.756 1.00 94.06 289 GLY A N 1
ATOM 2211 C CA . GLY A 1 289 ? 16.743 -14.766 -3.938 1.00 94.06 289 GLY A CA 1
ATOM 2212 C C . GLY A 1 289 ? 17.351 -14.023 -5.129 1.00 94.06 289 GLY A C 1
ATOM 2213 O O . GLY A 1 289 ? 18.475 -13.544 -5.047 1.00 94.06 289 GLY A O 1
ATOM 2214 N N . ALA A 1 290 ? 16.614 -13.947 -6.239 1.00 93.75 290 ALA A N 1
ATOM 2215 C CA . ALA A 1 290 ? 17.053 -13.247 -7.451 1.00 93.75 290 ALA A CA 1
ATOM 2216 C C . ALA A 1 290 ? 16.740 -11.740 -7.436 1.00 93.75 290 ALA A C 1
ATOM 2218 O O . ALA A 1 290 ? 17.095 -11.031 -8.376 1.00 93.75 290 ALA A O 1
ATOM 2219 N N . PHE A 1 291 ? 16.046 -11.253 -6.406 1.00 97.19 291 PHE A N 1
ATOM 2220 C CA . PHE A 1 291 ? 15.597 -9.872 -6.330 1.00 97.19 291 PHE A CA 1
ATOM 2221 C C . PHE A 1 291 ? 16.446 -9.074 -5.351 1.00 97.19 291 PHE A C 1
ATOM 2223 O O . PHE A 1 291 ? 16.761 -9.534 -4.253 1.00 97.19 291 PHE A O 1
ATOM 2230 N N . LYS A 1 292 ? 16.758 -7.846 -5.756 1.00 98.12 292 LYS A N 1
ATOM 2231 C CA . LYS A 1 292 ? 17.295 -6.801 -4.892 1.00 98.12 292 LYS A CA 1
ATOM 2232 C C . LYS A 1 292 ? 16.266 -5.695 -4.799 1.00 98.12 292 LYS A C 1
ATOM 2234 O O . LYS A 1 292 ? 15.638 -5.369 -5.807 1.00 98.12 292 LYS A O 1
ATOM 2239 N N . TYR A 1 293 ? 16.060 -5.144 -3.618 1.00 98.19 293 TYR A N 1
ATOM 2240 C CA . TYR A 1 293 ? 15.102 -4.067 -3.429 1.00 98.19 293 TYR A CA 1
ATOM 2241 C C . TYR A 1 293 ? 15.444 -3.227 -2.205 1.00 98.19 293 TYR A C 1
ATOM 2243 O O . TYR A 1 293 ? 16.234 -3.639 -1.366 1.00 98.19 293 TYR A O 1
ATOM 2251 N N . GLU A 1 294 ? 14.842 -2.055 -2.090 1.00 97.94 294 GLU A N 1
ATOM 2252 C CA . GLU A 1 294 ? 14.983 -1.184 -0.923 1.00 97.94 294 GLU A CA 1
ATOM 2253 C C . GLU A 1 294 ? 13.628 -0.592 -0.536 1.00 97.94 294 GLU A C 1
ATOM 2255 O O . GLU A 1 294 ? 12.729 -0.478 -1.374 1.00 97.94 294 GLU A O 1
ATOM 2260 N N . TYR A 1 295 ? 13.476 -0.219 0.734 1.00 98.31 295 TYR A N 1
ATOM 2261 C CA . TYR A 1 295 ? 12.311 0.528 1.199 1.00 98.31 295 TYR A CA 1
ATOM 2262 C C . TYR A 1 295 ? 12.588 2.027 1.085 1.00 98.31 295 TYR A C 1
ATOM 2264 O O . TYR A 1 295 ? 13.494 2.553 1.732 1.00 98.31 295 TYR A O 1
ATOM 2272 N N . THR A 1 296 ? 11.788 2.719 0.284 1.00 97.94 296 THR A N 1
ATOM 2273 C CA . THR A 1 296 ? 11.880 4.160 0.062 1.00 97.94 296 THR A CA 1
ATOM 2274 C C . THR A 1 296 ? 10.611 4.871 0.505 1.00 97.94 296 THR A C 1
ATOM 2276 O O . THR A 1 296 ? 9.525 4.288 0.593 1.00 97.94 296 THR A O 1
ATOM 2279 N N . VAL A 1 297 ? 10.755 6.155 0.818 1.00 98.56 297 VAL A N 1
ATOM 2280 C CA . VAL A 1 297 ? 9.653 7.017 1.237 1.00 98.56 297 VAL A CA 1
ATOM 2281 C C . VAL A 1 297 ? 9.602 8.232 0.327 1.00 98.56 297 VAL A C 1
ATOM 2283 O O . VAL A 1 297 ? 10.609 8.912 0.137 1.00 98.56 297 VAL A O 1
ATOM 2286 N N . TYR A 1 298 ? 8.420 8.531 -0.201 1.00 98.50 298 TYR A N 1
ATOM 2287 C CA . TYR A 1 298 ? 8.144 9.818 -0.827 1.00 98.50 298 TYR A CA 1
ATOM 2288 C C . TYR A 1 298 ? 7.289 10.658 0.107 1.00 98.50 298 TYR A C 1
ATOM 2290 O O . TYR A 1 298 ? 6.266 10.179 0.601 1.00 98.50 298 TYR A O 1
ATOM 2298 N N . ASN A 1 299 ? 7.674 11.916 0.287 1.00 97.19 299 ASN A N 1
ATOM 2299 C CA . ASN A 1 299 ? 6.881 12.906 1.004 1.00 97.19 299 ASN A CA 1
ATOM 2300 C C . ASN A 1 299 ? 6.164 13.806 0.010 1.00 97.19 299 ASN A C 1
ATOM 2302 O O . ASN A 1 299 ? 6.756 14.212 -0.992 1.00 97.19 299 ASN A O 1
ATOM 2306 N N . ARG A 1 300 ? 4.912 14.155 0.308 1.00 96.06 300 ARG A N 1
ATOM 2307 C CA . ARG A 1 300 ? 4.223 15.209 -0.435 1.00 96.06 300 ARG A CA 1
ATOM 2308 C C . ARG A 1 300 ? 4.955 16.552 -0.272 1.00 96.06 300 ARG A C 1
ATOM 2310 O O . ARG A 1 300 ? 5.442 16.845 0.823 1.00 96.06 300 ARG A O 1
ATOM 2317 N N . VAL A 1 301 ? 5.033 17.330 -1.352 1.00 92.81 301 VAL A N 1
ATOM 2318 C CA . VAL A 1 301 ? 5.611 18.690 -1.407 1.00 92.81 301 VAL A CA 1
ATOM 2319 C C . VAL A 1 301 ? 4.536 19.754 -1.238 1.00 92.81 301 VAL A C 1
ATOM 2321 O O . VAL A 1 301 ? 3.406 19.537 -1.734 1.00 92.81 301 VAL A O 1
#

Sequence (301 aa):
MTRSFSIVVAADLANGIGLKGVLPWRLRKDMAFFAKITSKVTVHQQQQNQNQNQNQNQNQNQNQNQNQNQNQNQNQNQNQDDGTLTVNACIMGRRTWESIPTKFRPLSSRLNIIVSRNPHYLDDKPEKDNPLVALAPSLEAALDLAASSTLTLASTSPPAQAKTSRSTALTAAGIAAGSILPAPLSIVPPVEPSSAEAGSTAATTITTTSKVNVHRIFLIGGAQLYEEGLRSIDCSHIFMTRIQSTVECDTFLPDIKESEYKLLPGPESHTFLEKYLQEPVEGGIIEEGAFKYEYTVYNRV

InterPro domains:
  IPR001796 Dihydrofolate reductase domain [PF00186] (88-147)
  IPR001796 Dihydrofolate reductase domain [PF00186] (209-263)
  IPR001796 Dihydrofolate reductase domain [PS51330] (4-300)
  IPR001796 Dihydrofolate reductase domain [cd00209] (5-298)
  IPR012259 Dihydrofolate reductase [PTHR48069] (1-150)
  IPR017925 Dihydrofolate reductase conserved site [PS00075] (16-38)
  IPR024072 Dihydrofolate reductase-like domain superfamily [G3DSA:3.40.430.10] (1-301)
  IPR024072 Dihydrofolate reductase-like domain superfamily [SSF53597] (2-149)
  IPR024072 Dihydrofolate reductase-like domain superfamily [SSF53597] (194-300)